Protein AF-A0A0D0C4E2-F1 (afdb_monomer_lite)

pLDDT: mean 88.52, std 9.29, range [54.25, 98.44]

Secondary structure (DSSP, 8-state):
----HHHHHHTS-HHHHHHHHSGGGHHHHTEEEEEE---TT-PPPHHHHHHHHHHHHHTTTSPEEEEEEE--SSS-TT-PPPTHHHHHHHTTGGGEEEEEEEESS-STTSHHHHSS----TT--EEEES-HHHHGGGS--TT--EEEES-SS--TTS-GGG--EEEES--SSHHHHHHH-TT-SEEEE-

Radius of gyration: 17.95 Å; chains: 1; bounding box: 39×35×56 Å

Structure (mmCIF, N/CA/C/O backbone):
data_AF-A0A0D0C4E2-F1
#
_entry.id   AF-A0A0D0C4E2-F1
#
loop_
_atom_site.group_PDB
_atom_site.id
_atom_site.type_symbol
_atom_site.label_atom_id
_atom_site.label_alt_id
_atom_site.label_comp_id
_atom_site.label_asym_id
_atom_site.label_entity_id
_atom_site.label_seq_id
_atom_site.pdbx_PDB_ins_code
_atom_site.Cartn_x
_atom_site.Cartn_y
_atom_site.Cartn_z
_atom_site.occupancy
_atom_site.B_iso_or_equiv
_atom_site.auth_seq_id
_atom_site.auth_comp_id
_atom_site.auth_asym_id
_atom_site.auth_atom_id
_atom_site.pdbx_PDB_model_num
ATOM 1 N N . MET A 1 1 ? 13.297 -3.964 -7.150 1.00 58.19 1 MET A N 1
ATOM 2 C CA . MET A 1 1 ? 12.016 -4.710 -7.187 1.00 58.19 1 MET A CA 1
ATOM 3 C C . MET A 1 1 ? 12.364 -6.187 -7.097 1.00 58.19 1 MET A C 1
ATOM 5 O O . MET A 1 1 ? 13.129 -6.644 -7.937 1.00 58.19 1 MET A O 1
ATOM 9 N N . LYS A 1 2 ? 11.962 -6.871 -6.018 1.00 54.25 2 LYS A N 1
ATOM 10 C CA . LYS A 1 2 ? 12.501 -8.203 -5.670 1.00 54.25 2 LYS A CA 1
ATOM 11 C C . LYS A 1 2 ? 11.662 -9.377 -6.193 1.00 54.25 2 LYS A C 1
ATOM 13 O O . LYS A 1 2 ? 12.211 -10.456 -6.353 1.00 54.25 2 LYS A O 1
ATOM 18 N N . ASP A 1 3 ? 10.411 -9.139 -6.591 1.00 60.75 3 ASP A N 1
ATOM 19 C CA . ASP A 1 3 ? 9.528 -10.167 -7.157 1.00 60.75 3 ASP A CA 1
ATOM 20 C C . ASP A 1 3 ? 9.088 -9.780 -8.572 1.00 60.75 3 ASP A C 1
ATOM 22 O O . ASP A 1 3 ? 8.033 -9.189 -8.780 1.00 60.75 3 ASP A O 1
ATOM 26 N N . LEU A 1 4 ? 9.922 -10.098 -9.566 1.00 69.00 4 LEU A N 1
ATOM 27 C CA . LEU A 1 4 ? 9.647 -9.813 -10.980 1.00 69.00 4 LEU A CA 1
ATOM 28 C C . LEU A 1 4 ? 8.879 -10.953 -11.667 1.00 69.00 4 LEU A C 1
ATOM 30 O O . LEU A 1 4 ? 9.077 -11.182 -12.854 1.00 69.00 4 LEU A O 1
ATOM 34 N N . LEU A 1 5 ? 8.025 -11.690 -10.945 1.00 75.50 5 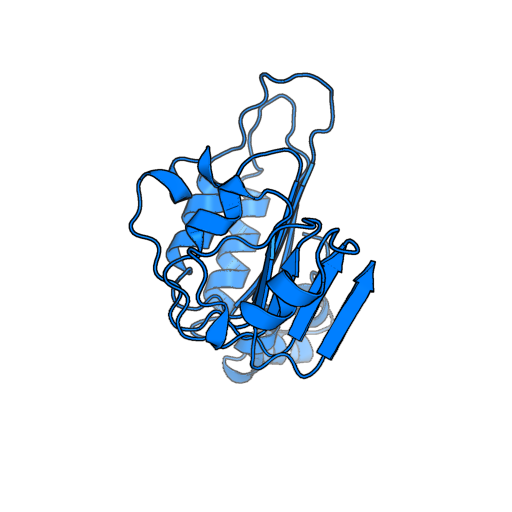LEU A N 1
ATOM 35 C CA . LEU A 1 5 ? 7.386 -12.920 -11.443 1.00 75.50 5 LEU A CA 1
ATOM 36 C C . LEU A 1 5 ? 6.686 -12.720 -12.794 1.00 75.50 5 LEU A C 1
ATOM 38 O O . LEU A 1 5 ? 6.861 -13.535 -13.699 1.00 75.50 5 LEU A O 1
ATOM 42 N N . ALA A 1 6 ? 5.946 -11.621 -12.960 1.00 83.75 6 ALA A N 1
ATOM 43 C CA . ALA A 1 6 ? 5.270 -11.308 -14.218 1.00 83.75 6 ALA A CA 1
ATOM 44 C C . ALA A 1 6 ? 6.268 -11.106 -15.373 1.00 83.75 6 ALA A C 1
ATOM 46 O O . ALA A 1 6 ? 6.110 -11.692 -16.447 1.00 83.75 6 ALA A O 1
ATOM 47 N N . LEU A 1 7 ? 7.350 -10.357 -15.130 1.00 84.50 7 LEU A N 1
ATOM 48 C CA . LEU A 1 7 ? 8.414 -10.173 -16.117 1.00 84.50 7 LEU A CA 1
ATOM 49 C C . LEU A 1 7 ? 9.167 -11.474 -16.403 1.00 84.50 7 LEU A C 1
ATOM 51 O O . LEU A 1 7 ? 9.382 -11.782 -17.573 1.00 84.50 7 LEU A O 1
ATOM 55 N N . SER A 1 8 ? 9.512 -12.259 -15.381 1.00 86.69 8 SER A N 1
ATOM 56 C CA . SER A 1 8 ? 10.187 -13.551 -15.522 1.00 86.69 8 SER A CA 1
ATOM 57 C C . SER A 1 8 ? 9.375 -14.520 -16.378 1.00 86.69 8 SER A C 1
ATOM 59 O O . SER A 1 8 ? 9.932 -15.157 -17.266 1.00 86.69 8 SER A O 1
ATOM 61 N N . ILE A 1 9 ? 8.053 -14.580 -16.188 1.00 86.06 9 ILE A N 1
ATOM 62 C CA . ILE A 1 9 ? 7.165 -15.380 -17.041 1.00 86.06 9 ILE A CA 1
ATOM 63 C C . ILE A 1 9 ? 7.168 -14.833 -18.479 1.00 86.06 9 ILE A C 1
ATOM 65 O O . ILE A 1 9 ? 7.231 -15.601 -19.439 1.00 86.06 9 ILE A O 1
ATOM 69 N N . SER A 1 10 ? 7.160 -13.507 -18.648 1.00 86.69 10 SER A N 1
ATOM 70 C CA . SER A 1 10 ? 7.087 -12.866 -19.968 1.00 86.69 10 SER A CA 1
ATOM 71 C C . SER A 1 10 ? 8.333 -13.039 -20.854 1.00 86.69 10 SER A C 1
ATOM 73 O O . SER A 1 10 ? 8.282 -12.719 -22.045 1.00 86.69 10 SER A O 1
ATOM 75 N N . VAL A 1 11 ? 9.452 -13.522 -20.300 1.00 90.06 11 VAL A N 1
ATOM 76 C CA . VAL A 1 11 ? 10.722 -13.695 -21.030 1.00 90.06 11 VAL A CA 1
ATOM 77 C C . VAL A 1 11 ? 11.068 -15.154 -21.340 1.00 90.06 11 VAL A C 1
ATOM 79 O O . VAL A 1 11 ? 12.060 -15.394 -22.018 1.00 90.06 11 VAL A O 1
ATOM 82 N N . VAL A 1 12 ? 10.257 -16.128 -20.904 1.00 92.69 12 VAL A N 1
ATOM 83 C CA . VAL A 1 12 ? 10.544 -17.565 -21.102 1.00 92.69 12 VAL A CA 1
ATOM 84 C C . VAL A 1 12 ? 10.525 -17.956 -22.584 1.00 92.69 12 VAL A C 1
ATOM 86 O O . VAL A 1 12 ? 11.496 -18.485 -23.113 1.00 92.69 12 VAL A O 1
ATOM 89 N N . CYS A 1 13 ? 9.402 -17.725 -23.266 1.00 93.31 13 CYS A N 1
ATOM 90 C CA . CYS A 1 13 ? 9.278 -17.885 -24.714 1.00 93.31 13 CYS A CA 1
ATOM 91 C C . CYS A 1 13 ? 8.120 -17.026 -25.237 1.00 93.31 13 CYS A C 1
ATOM 93 O O . CYS A 1 13 ? 7.329 -16.497 -24.454 1.00 93.31 13 CYS A O 1
ATOM 95 N N . SER A 1 14 ? 7.978 -16.912 -26.560 1.00 93.56 14 SER A N 1
ATOM 96 C CA . SER A 1 14 ? 6.924 -16.102 -27.191 1.00 93.56 14 SER A CA 1
ATOM 97 C C . SER A 1 14 ? 5.512 -16.461 -26.711 1.00 93.56 14 SER A C 1
ATOM 99 O O . SER A 1 14 ? 4.704 -15.569 -26.463 1.00 93.56 14 SER A O 1
ATOM 101 N N . ARG A 1 15 ? 5.220 -17.751 -26.497 1.00 94.06 15 ARG A N 1
ATOM 102 C CA . ARG A 1 15 ? 3.919 -18.209 -25.985 1.00 94.06 15 ARG A CA 1
ATOM 103 C C . ARG A 1 15 ? 3.646 -17.708 -24.566 1.00 94.06 15 ARG A C 1
ATOM 105 O O . ARG A 1 15 ? 2.567 -17.183 -24.310 1.00 94.06 15 ARG A O 1
ATOM 112 N N . TRP A 1 16 ? 4.613 -17.838 -23.660 1.00 93.69 16 TRP A N 1
ATOM 113 C CA . TRP A 1 16 ? 4.482 -17.337 -22.288 1.00 93.69 16 TRP A CA 1
ATOM 114 C C . TRP A 1 16 ? 4.413 -15.814 -22.240 1.00 93.69 16 TRP A C 1
ATOM 116 O O . TRP A 1 16 ? 3.620 -15.270 -21.479 1.00 93.69 16 TRP A O 1
ATOM 126 N N . ARG A 1 17 ? 5.163 -15.130 -23.110 1.00 92.75 17 ARG A N 1
ATOM 127 C CA . ARG A 1 17 ? 5.077 -13.679 -23.280 1.00 92.75 17 ARG A CA 1
ATOM 128 C C . ARG A 1 17 ? 3.670 -13.236 -23.663 1.00 92.75 17 ARG A C 1
ATOM 130 O O . ARG A 1 17 ? 3.125 -12.358 -23.007 1.00 92.75 17 ARG A O 1
ATOM 137 N N . MET A 1 18 ? 3.067 -13.858 -24.676 1.00 91.94 18 MET A N 1
ATOM 138 C CA . MET A 1 18 ? 1.695 -13.536 -25.090 1.00 91.94 18 MET A CA 1
ATOM 139 C C . MET A 1 18 ? 0.687 -13.768 -23.961 1.00 91.94 18 MET A C 1
ATOM 141 O O . MET A 1 18 ? -0.184 -12.934 -23.740 1.00 91.94 18 MET A O 1
ATOM 145 N N . LEU A 1 19 ? 0.825 -14.868 -23.215 1.00 90.69 19 LEU A N 1
ATOM 146 C CA . LEU A 1 19 ? -0.049 -15.146 -22.075 1.00 90.69 19 LEU A CA 1
ATOM 147 C C . LEU A 1 19 ? 0.144 -14.132 -20.945 1.00 90.69 19 LEU A C 1
ATOM 149 O O . LEU A 1 19 ? -0.844 -13.648 -20.406 1.00 90.69 19 LEU A O 1
ATOM 153 N N . ALA A 1 20 ? 1.383 -13.781 -20.601 1.00 90.56 20 ALA A N 1
ATOM 154 C CA . ALA A 1 20 ? 1.682 -12.810 -19.549 1.00 90.56 20 ALA A CA 1
ATOM 155 C C . ALA A 1 20 ? 1.180 -11.400 -19.894 1.00 90.56 20 ALA A C 1
ATOM 157 O O . ALA A 1 20 ? 0.723 -10.688 -19.005 1.00 90.56 20 ALA A O 1
ATOM 158 N N . LEU A 1 21 ? 1.241 -11.015 -21.173 1.00 89.81 21 LEU A N 1
ATOM 159 C CA . LEU A 1 21 ? 0.784 -9.711 -21.664 1.00 89.81 21 LEU A CA 1
ATOM 160 C C . LEU A 1 21 ? -0.722 -9.660 -21.977 1.00 89.81 21 LEU A C 1
ATOM 162 O O . LEU A 1 21 ? -1.244 -8.590 -22.278 1.00 89.81 21 LEU A O 1
ATOM 166 N N . SER A 1 22 ? -1.428 -10.791 -21.919 1.00 91.19 22 SER A N 1
ATOM 167 C CA . SER A 1 22 ? -2.878 -10.839 -22.123 1.00 91.19 22 SER A CA 1
ATOM 168 C C . SER A 1 22 ? -3.621 -10.078 -21.013 1.00 91.19 22 SER A C 1
ATOM 170 O O . SER A 1 22 ? -3.246 -10.209 -19.843 1.00 91.19 22 SER A O 1
ATOM 172 N N . PRO A 1 23 ? -4.740 -9.389 -21.318 1.00 88.69 23 PRO A N 1
ATOM 173 C CA . PRO A 1 23 ? -5.602 -8.767 -20.307 1.00 88.69 23 PRO A CA 1
ATOM 174 C C . PRO A 1 23 ? -6.048 -9.736 -19.202 1.00 88.69 23 PRO A C 1
ATOM 176 O O . PRO A 1 23 ? -6.164 -9.358 -18.041 1.00 88.69 23 PRO A O 1
ATOM 179 N N . THR A 1 24 ? -6.224 -11.019 -19.536 1.00 89.19 24 THR A N 1
ATOM 180 C CA . THR A 1 24 ? -6.585 -12.078 -18.574 1.00 89.19 24 THR A CA 1
ATOM 181 C C . THR A 1 24 ? -5.536 -12.298 -17.481 1.00 89.19 24 THR A C 1
ATOM 183 O O . THR A 1 24 ? -5.836 -12.886 -16.444 1.00 89.19 24 THR A O 1
ATOM 186 N N . SER A 1 25 ? -4.305 -11.845 -17.711 1.00 91.00 25 SER A N 1
ATOM 187 C CA . SER A 1 25 ? -3.158 -12.020 -16.823 1.00 91.00 25 SER A CA 1
ATOM 188 C C . SER A 1 25 ? -2.816 -10.756 -16.036 1.00 91.00 25 SER A C 1
ATOM 190 O O . SER A 1 25 ? -1.835 -10.761 -15.297 1.00 91.00 25 SER A O 1
ATOM 192 N N . ALA A 1 26 ? -3.623 -9.693 -16.124 1.00 92.38 26 ALA A N 1
ATOM 193 C CA . ALA A 1 26 ? -3.382 -8.424 -15.433 1.00 92.38 26 ALA A CA 1
ATOM 194 C C . ALA A 1 26 ? -3.226 -8.585 -13.904 1.00 92.38 26 ALA A C 1
ATOM 196 O O . ALA A 1 26 ? -2.410 -7.911 -13.276 1.00 92.38 26 ALA A O 1
ATOM 197 N N . ARG A 1 27 ? -3.896 -9.578 -13.301 1.00 92.12 27 ARG A N 1
ATOM 198 C CA . ARG A 1 27 ? -3.705 -9.956 -11.887 1.00 92.12 27 ARG A CA 1
ATOM 199 C C . ARG A 1 27 ? -2.264 -10.363 -11.537 1.00 92.12 27 ARG A C 1
ATOM 201 O O . ARG A 1 27 ? -1.853 -10.194 -10.394 1.00 92.12 27 ARG A O 1
ATOM 208 N N . LEU A 1 28 ? -1.489 -10.903 -12.480 1.00 91.50 28 LEU A N 1
ATOM 209 C CA . LEU A 1 28 ? -0.077 -11.239 -12.242 1.00 91.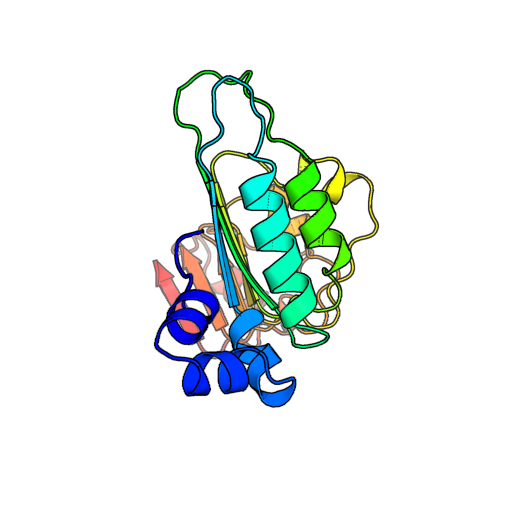50 28 LEU A CA 1
ATOM 210 C C . LEU A 1 28 ? 0.769 -9.983 -12.006 1.00 91.50 28 LEU A C 1
ATOM 212 O O . LEU A 1 28 ? 1.716 -10.024 -11.227 1.00 91.50 28 LEU A O 1
ATOM 216 N N . TRP A 1 29 ? 0.398 -8.875 -12.645 1.00 94.56 29 TRP A N 1
ATOM 217 C CA . TRP A 1 29 ? 1.088 -7.590 -12.560 1.00 94.56 29 TRP A CA 1
ATOM 218 C C . TRP A 1 29 ? 0.641 -6.752 -11.356 1.00 94.56 29 TRP A C 1
ATOM 220 O O . TRP A 1 29 ? 1.292 -5.767 -11.025 1.00 94.56 29 TRP A O 1
ATOM 230 N N . SER A 1 30 ? -0.451 -7.131 -10.676 1.00 95.38 30 SER A N 1
ATOM 231 C CA . SER A 1 30 ? -1.003 -6.366 -9.546 1.00 95.38 30 SER A CA 1
ATOM 232 C C . SER A 1 30 ? -0.301 -6.638 -8.207 1.00 95.38 30 SER A C 1
ATOM 234 O O . SER A 1 30 ? -0.601 -6.001 -7.197 1.00 95.38 30 SER A O 1
ATOM 236 N N . ARG A 1 31 ? 0.650 -7.579 -8.187 1.00 94.69 31 ARG A N 1
ATOM 237 C CA . ARG A 1 31 ? 1.511 -7.880 -7.038 1.00 94.69 31 ARG A CA 1
ATOM 238 C C . ARG A 1 31 ? 2.862 -7.212 -7.236 1.00 94.69 31 ARG A C 1
ATOM 240 O O . ARG A 1 31 ? 3.644 -7.651 -8.074 1.00 94.69 31 ARG A O 1
ATOM 247 N N . ILE A 1 32 ? 3.129 -6.164 -6.465 1.00 94.81 32 ILE A N 1
ATOM 248 C CA . ILE A 1 32 ? 4.309 -5.321 -6.649 1.00 94.81 32 ILE A CA 1
ATOM 249 C C . ILE A 1 32 ? 5.100 -5.280 -5.343 1.00 94.81 32 ILE A C 1
ATOM 251 O O . ILE A 1 32 ? 4.602 -4.844 -4.306 1.00 94.81 32 ILE A O 1
ATOM 255 N N . HIS A 1 33 ? 6.362 -5.707 -5.409 1.00 94.50 33 HIS A N 1
ATOM 256 C CA . HIS A 1 33 ? 7.299 -5.625 -4.293 1.00 94.50 33 HIS A CA 1
ATOM 257 C C . HIS A 1 33 ? 8.457 -4.680 -4.617 1.00 94.50 33 HIS A C 1
ATOM 259 O O . HIS A 1 33 ? 9.401 -5.001 -5.355 1.00 94.50 33 HIS A O 1
ATOM 265 N N . ILE A 1 34 ? 8.384 -3.496 -4.027 1.00 92.31 34 ILE A N 1
ATOM 266 C CA . ILE A 1 34 ? 9.375 -2.437 -4.125 1.00 92.31 34 ILE A CA 1
ATOM 267 C C . ILE A 1 34 ? 10.351 -2.605 -2.965 1.00 92.31 34 ILE A C 1
ATOM 269 O O . ILE A 1 34 ? 9.956 -2.682 -1.812 1.00 92.31 34 ILE A O 1
ATOM 273 N N . SER A 1 35 ? 11.640 -2.672 -3.283 1.00 91.19 35 SER A N 1
ATOM 274 C CA . SER A 1 35 ? 12.718 -2.638 -2.299 1.00 91.19 35 SER A CA 1
ATOM 275 C C . SER A 1 35 ? 13.742 -1.657 -2.834 1.00 91.19 35 SER A C 1
ATOM 277 O O . SER A 1 35 ? 14.235 -1.845 -3.953 1.00 91.19 35 SER A O 1
ATOM 279 N N . LEU A 1 36 ? 13.960 -0.593 -2.074 1.00 86.75 36 LEU A N 1
ATOM 280 C CA . LEU A 1 36 ? 14.774 0.548 -2.439 1.00 86.75 36 LEU A CA 1
ATOM 281 C C . LEU A 1 36 ? 15.795 0.810 -1.351 1.00 86.75 36 LEU A C 1
ATOM 283 O O . LEU A 1 36 ? 15.521 0.695 -0.157 1.00 86.75 36 LEU A O 1
ATOM 287 N N . THR A 1 37 ? 16.965 1.199 -1.820 1.00 85.38 37 THR A N 1
ATOM 288 C CA . THR A 1 37 ? 18.060 1.667 -0.997 1.00 85.38 37 THR A CA 1
ATOM 289 C C . THR A 1 37 ? 18.502 2.971 -1.642 1.00 85.38 37 THR A C 1
ATOM 291 O O . THR A 1 37 ? 19.147 2.912 -2.693 1.00 85.38 37 THR A O 1
ATOM 294 N N . PRO A 1 38 ? 18.049 4.131 -1.130 1.00 73.25 38 PRO A N 1
ATOM 295 C CA . PRO A 1 38 ? 18.356 5.420 -1.731 1.00 73.25 38 PRO A CA 1
ATOM 296 C C . PRO A 1 38 ? 19.867 5.589 -1.875 1.00 73.25 38 PRO A C 1
ATOM 298 O O . PRO A 1 38 ? 20.632 5.259 -0.966 1.00 73.25 38 PRO A O 1
ATOM 301 N N . THR A 1 39 ? 20.300 6.059 -3.041 1.00 71.00 39 THR A N 1
ATOM 302 C CA . THR A 1 39 ? 21.702 6.411 -3.272 1.00 71.00 39 THR A CA 1
ATOM 303 C C . THR A 1 39 ? 22.000 7.772 -2.644 1.00 71.00 39 THR A C 1
ATOM 305 O O . THR A 1 39 ? 21.090 8.495 -2.244 1.00 71.00 39 THR A O 1
ATOM 308 N N . ILE A 1 40 ? 23.280 8.149 -2.585 1.00 65.25 40 ILE A N 1
ATOM 309 C CA . ILE A 1 40 ? 23.728 9.461 -2.079 1.00 65.25 40 ILE A CA 1
ATOM 310 C C . ILE A 1 40 ? 23.047 10.617 -2.834 1.00 65.25 40 ILE A C 1
ATOM 312 O O . ILE A 1 40 ? 22.769 11.664 -2.262 1.00 65.25 40 ILE A O 1
ATOM 316 N N . GLU A 1 41 ? 22.715 10.414 -4.109 1.00 66.00 41 GLU A N 1
ATOM 317 C CA . GLU A 1 41 ? 22.012 11.403 -4.931 1.00 66.00 41 GLU A CA 1
ATOM 318 C C . GLU A 1 41 ? 20.504 11.486 -4.629 1.00 66.00 41 GLU A C 1
ATOM 320 O O . GLU A 1 41 ? 19.812 12.314 -5.216 1.00 66.00 41 GLU A O 1
ATOM 325 N N . GLY A 1 42 ? 19.969 10.610 -3.769 1.00 66.25 42 GLY A N 1
ATOM 326 C CA . GLY A 1 42 ? 18.545 10.525 -3.415 1.00 66.25 42 GLY A CA 1
ATOM 327 C C . GLY A 1 42 ? 17.621 10.127 -4.572 1.00 66.25 42 GLY A C 1
ATOM 328 O O . GLY A 1 42 ? 16.425 9.926 -4.366 1.00 66.25 42 GLY A O 1
ATOM 329 N N . SER A 1 43 ? 18.163 9.996 -5.786 1.00 71.19 43 SER A N 1
ATOM 330 C CA . SER A 1 43 ? 17.398 9.815 -7.011 1.00 71.19 43 SER A CA 1
ATOM 331 C C . SER A 1 43 ? 17.094 8.348 -7.282 1.00 71.19 43 SER A C 1
ATOM 333 O O . SER A 1 43 ? 17.922 7.446 -7.114 1.00 71.19 43 SER A O 1
ATOM 335 N N . VAL A 1 44 ? 15.872 8.099 -7.734 1.00 80.44 44 VAL A N 1
ATOM 336 C CA . VAL A 1 44 ? 15.458 6.773 -8.174 1.00 80.44 44 VAL A CA 1
ATOM 337 C C . VAL A 1 44 ? 15.744 6.676 -9.660 1.00 80.44 44 VAL A C 1
ATOM 339 O O . VAL A 1 44 ? 15.397 7.562 -10.438 1.00 80.44 44 VAL A O 1
ATOM 342 N N . SER A 1 45 ? 16.384 5.586 -10.090 1.00 86.12 45 SER A N 1
ATOM 343 C CA . SER A 1 45 ? 16.718 5.439 -11.509 1.00 86.12 45 SER A CA 1
ATOM 344 C C . SER A 1 45 ? 15.457 5.533 -12.382 1.00 86.12 45 SER A C 1
ATOM 346 O O . SER A 1 45 ? 14.455 4.864 -12.119 1.00 86.12 45 SER A O 1
ATOM 348 N N . LYS A 1 46 ? 15.516 6.310 -13.471 1.00 87.81 46 LYS A N 1
ATOM 349 C CA . LYS A 1 46 ? 14.401 6.428 -14.431 1.00 87.81 46 LYS A CA 1
ATOM 350 C C . LYS A 1 46 ? 13.942 5.065 -14.956 1.00 87.81 46 LYS A C 1
ATOM 352 O O . LYS A 1 46 ? 12.750 4.842 -15.116 1.00 87.81 46 LYS A O 1
ATOM 357 N N . ALA A 1 47 ? 14.881 4.137 -15.156 1.00 89.06 47 ALA A N 1
ATOM 358 C CA . ALA A 1 47 ? 14.584 2.766 -15.560 1.00 89.06 47 ALA A CA 1
ATOM 359 C C . ALA A 1 47 ? 13.689 2.035 -14.544 1.00 89.06 47 ALA A C 1
ATOM 361 O O . ALA A 1 47 ? 12.757 1.338 -14.938 1.00 89.06 47 ALA A O 1
ATOM 362 N N . PHE A 1 48 ? 13.931 2.220 -13.243 1.00 89.12 48 PHE A N 1
ATOM 363 C CA . PHE A 1 48 ? 13.070 1.661 -12.203 1.00 89.12 48 PHE A CA 1
ATOM 364 C C . PHE A 1 48 ? 11.659 2.255 -12.261 1.00 89.12 48 PHE A C 1
ATOM 366 O O . PHE A 1 48 ? 10.692 1.497 -12.219 1.00 89.12 48 PHE A O 1
ATOM 373 N N . LEU A 1 49 ? 11.537 3.579 -12.404 1.00 91.31 49 LEU A N 1
ATOM 374 C CA . LEU A 1 49 ? 10.235 4.243 -12.526 1.00 91.31 49 LEU A CA 1
ATOM 375 C C . LEU A 1 49 ? 9.472 3.751 -13.763 1.00 91.31 49 LEU A C 1
ATOM 377 O O . LEU A 1 49 ? 8.295 3.425 -13.655 1.00 91.31 49 LEU A O 1
ATOM 381 N N . SER A 1 50 ? 10.145 3.588 -14.908 1.00 92.38 50 SER A N 1
ATOM 382 C CA . SER A 1 50 ? 9.542 2.999 -16.112 1.00 92.38 50 SER A CA 1
ATOM 383 C C . SER A 1 50 ? 9.041 1.573 -15.888 1.00 92.38 50 SER A C 1
ATOM 385 O O . SER A 1 50 ? 7.970 1.217 -16.370 1.00 92.38 50 SER A O 1
ATOM 387 N N . ILE A 1 51 ? 9.790 0.752 -15.147 1.00 92.12 51 ILE A N 1
ATOM 388 C CA . ILE A 1 51 ? 9.358 -0.611 -14.818 1.00 92.12 51 ILE A CA 1
ATOM 389 C C . ILE A 1 51 ? 8.150 -0.574 -13.879 1.00 92.12 51 ILE A C 1
ATOM 391 O O . ILE A 1 51 ? 7.191 -1.304 -14.109 1.00 92.12 51 ILE A O 1
ATOM 395 N N . LEU A 1 52 ? 8.166 0.268 -12.842 1.00 93.62 52 LEU A N 1
ATOM 396 C CA . LEU A 1 52 ? 7.034 0.406 -11.925 1.00 93.62 52 LEU A CA 1
ATOM 397 C C . LEU A 1 52 ? 5.772 0.858 -12.668 1.00 93.62 52 LEU A C 1
ATOM 399 O O . LEU A 1 52 ? 4.733 0.218 -12.523 1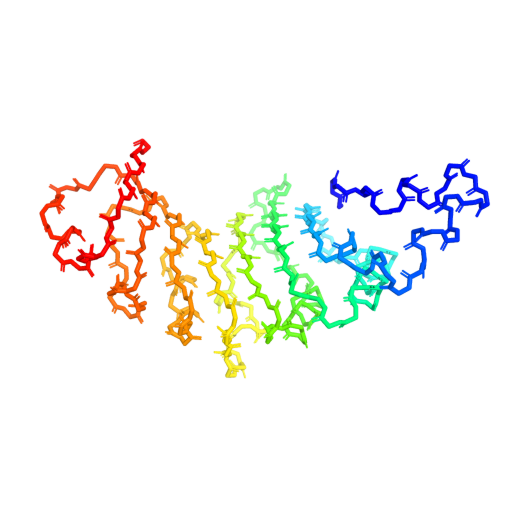.00 93.62 52 LEU A O 1
ATOM 403 N N . GLN A 1 53 ? 5.885 1.885 -13.514 1.00 94.94 53 GLN A N 1
ATOM 404 C CA . GLN A 1 53 ? 4.792 2.341 -14.370 1.00 94.94 53 GLN A CA 1
ATOM 405 C C . GLN A 1 53 ? 4.254 1.195 -15.229 1.00 94.94 53 GLN A C 1
ATOM 407 O O . GLN A 1 53 ? 3.054 0.957 -15.254 1.00 94.94 53 GLN A O 1
ATOM 412 N N . HIS A 1 54 ? 5.140 0.411 -15.848 1.00 93.31 54 HIS A N 1
ATOM 413 C CA . HIS A 1 54 ? 4.728 -0.729 -16.658 1.00 93.31 54 HIS A CA 1
ATOM 414 C C . HIS A 1 54 ? 3.919 -1.765 -15.859 1.00 93.31 54 HIS A C 1
ATOM 416 O O . HIS A 1 54 ? 2.907 -2.257 -16.349 1.00 93.31 54 HIS A O 1
ATOM 422 N N . TYR A 1 55 ? 4.302 -2.074 -14.615 1.00 94.69 55 TYR A N 1
ATOM 423 C CA . TYR A 1 55 ? 3.495 -2.948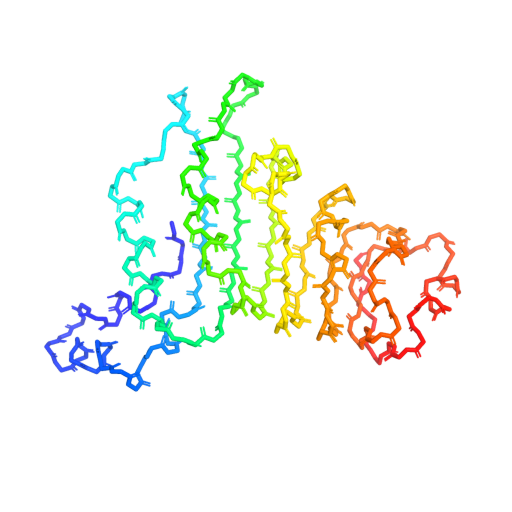 -13.749 1.00 94.69 55 TYR A CA 1
ATOM 424 C C . TYR A 1 55 ? 2.127 -2.337 -13.419 1.00 94.69 55 TYR A C 1
ATOM 426 O O . TYR A 1 55 ? 1.114 -3.044 -13.421 1.00 94.69 55 TYR A O 1
ATOM 434 N N . LEU A 1 56 ? 2.079 -1.032 -13.145 1.00 95.25 56 LEU A N 1
ATOM 435 C CA . LEU A 1 56 ? 0.837 -0.323 -12.836 1.00 95.25 56 LEU A CA 1
ATOM 436 C C . LEU A 1 56 ? -0.121 -0.295 -14.037 1.00 95.25 56 LEU A C 1
ATOM 438 O O . LEU A 1 56 ? -1.315 -0.544 -13.849 1.00 95.25 56 LEU A O 1
ATOM 442 N N . ASP A 1 57 ? 0.407 -0.097 -15.245 1.00 94.94 57 ASP A N 1
ATOM 443 C CA . ASP A 1 57 ? -0.350 -0.113 -16.499 1.00 94.94 57 ASP A CA 1
ATOM 444 C C . ASP A 1 57 ? -0.879 -1.520 -16.804 1.00 94.94 57 ASP A C 1
ATOM 446 O O . ASP A 1 57 ? -2.071 -1.717 -17.048 1.00 94.94 57 ASP A O 1
ATOM 450 N N . MET A 1 58 ? -0.008 -2.532 -16.722 1.00 94.31 58 MET A N 1
ATOM 451 C CA . MET A 1 58 ? -0.361 -3.923 -17.032 1.00 94.31 58 MET A CA 1
ATOM 452 C C . MET A 1 58 ? -1.340 -4.535 -16.025 1.00 94.31 58 MET A C 1
ATOM 454 O O . MET A 1 58 ? -2.080 -5.458 -16.365 1.00 94.31 58 MET A O 1
ATOM 458 N N . SER A 1 59 ? -1.379 -4.027 -14.791 1.00 95.38 59 SER A N 1
ATOM 459 C CA . SER A 1 59 ? -2.375 -4.440 -13.793 1.00 95.38 59 SER A CA 1
ATOM 460 C C . SER A 1 59 ? -3.760 -3.819 -14.011 1.00 95.38 59 SER A C 1
ATOM 462 O O . SER A 1 59 ? -4.737 -4.313 -13.445 1.00 95.38 59 SER A O 1
ATOM 464 N N . SER A 1 60 ? -3.884 -2.822 -14.894 1.00 93.88 60 SER A N 1
ATOM 465 C CA . SER A 1 60 ? -5.146 -2.230 -15.360 1.00 93.88 60 SER A CA 1
ATOM 466 C C . SER A 1 60 ? -6.072 -1.715 -14.249 1.00 93.88 60 SER A C 1
ATOM 468 O O . SER A 1 60 ? -5.899 -0.600 -13.789 1.00 93.88 60 SER A O 1
ATOM 470 N N . HIS A 1 61 ? -7.077 -2.475 -13.820 1.00 94.94 61 HIS A N 1
ATOM 471 C CA . HIS A 1 61 ? -7.978 -2.096 -12.721 1.00 94.94 61 HIS A CA 1
ATOM 472 C C . HIS A 1 61 ? -7.984 -3.154 -11.614 1.00 94.94 61 HIS A C 1
ATOM 474 O O . HIS A 1 61 ? -8.817 -3.120 -10.711 1.00 94.94 61 HIS A O 1
ATOM 480 N N . HIS A 1 62 ? -7.070 -4.128 -11.679 1.00 96.12 62 HIS A N 1
ATOM 481 C CA . HIS A 1 62 ? -6.993 -5.157 -10.659 1.00 96.12 62 HIS A CA 1
ATOM 482 C C . HIS A 1 62 ? -6.517 -4.571 -9.328 1.00 96.12 62 HIS A C 1
ATOM 484 O O . HIS A 1 62 ? -5.587 -3.760 -9.314 1.00 96.12 62 HIS A O 1
ATOM 490 N N . PRO A 1 63 ? -7.086 -5.039 -8.202 1.00 97.62 63 PRO A N 1
ATOM 491 C CA . PRO A 1 63 ? -6.623 -4.620 -6.894 1.00 97.62 63 PRO A CA 1
ATOM 492 C C . PRO A 1 63 ? -5.139 -4.932 -6.677 1.00 97.62 63 PRO A C 1
ATOM 494 O O . PRO A 1 63 ? -4.658 -6.033 -6.987 1.00 97.62 63 PRO A O 1
ATOM 497 N N . LEU A 1 64 ? -4.424 -3.949 -6.137 1.00 97.94 64 LEU A N 1
ATOM 498 C CA . LEU A 1 64 ? -2.991 -3.991 -5.900 1.00 97.94 64 LEU A CA 1
ATOM 499 C C . LEU A 1 64 ? -2.664 -4.590 -4.539 1.00 97.94 64 LEU A C 1
ATOM 501 O O . LEU A 1 64 ? -3.294 -4.283 -3.527 1.00 97.94 64 LEU A O 1
ATOM 505 N N . SER A 1 65 ? -1.628 -5.422 -4.536 1.00 97.31 65 SER A N 1
ATOM 506 C CA . SER A 1 65 ? -0.929 -5.852 -3.333 1.00 97.31 65 SER A CA 1
ATOM 507 C C . SER A 1 65 ? 0.483 -5.296 -3.404 1.00 97.31 65 SER A C 1
ATOM 509 O O . SER A 1 65 ? 1.291 -5.724 -4.233 1.00 97.31 65 SER A O 1
ATOM 511 N N . LEU A 1 66 ? 0.731 -4.289 -2.576 1.00 97.06 66 LEU A N 1
ATOM 512 C CA . LEU A 1 66 ? 1.962 -3.525 -2.536 1.00 97.06 66 LEU A CA 1
ATOM 513 C C . LEU A 1 66 ? 2.747 -3.891 -1.283 1.00 97.06 66 LEU A C 1
ATOM 515 O O . LEU A 1 66 ? 2.234 -3.824 -0.168 1.00 97.06 66 LEU A O 1
ATOM 519 N N . ARG A 1 67 ? 4.017 -4.231 -1.477 1.00 96.25 67 ARG A N 1
ATOM 520 C CA . ARG A 1 67 ? 5.005 -4.292 -0.402 1.00 96.25 67 ARG A CA 1
ATOM 521 C C . ARG A 1 67 ? 6.113 -3.309 -0.724 1.00 96.25 67 ARG A C 1
ATOM 523 O O . ARG A 1 67 ? 6.749 -3.434 -1.769 1.00 96.25 67 ARG A O 1
ATOM 530 N N . VAL A 1 68 ? 6.328 -2.340 0.149 1.00 94.38 68 VAL A N 1
ATOM 531 C CA . VAL A 1 68 ? 7.273 -1.247 -0.058 1.00 94.38 68 VAL A CA 1
ATOM 532 C C . VAL A 1 68 ? 8.298 -1.264 1.069 1.00 94.38 68 VAL A C 1
ATOM 534 O O . VAL A 1 68 ? 7.974 -1.049 2.229 1.00 94.38 68 VAL A O 1
ATOM 537 N N . GLY A 1 69 ? 9.543 -1.559 0.706 1.00 92.75 69 GLY A N 1
ATOM 538 C CA . GLY A 1 69 ? 10.701 -1.570 1.589 1.00 92.75 69 GLY A CA 1
ATOM 539 C C . GLY A 1 69 ? 11.665 -0.442 1.232 1.00 92.75 69 GLY A C 1
ATOM 540 O O . GLY A 1 69 ? 12.225 -0.493 0.136 1.00 92.75 69 GLY A O 1
ATOM 541 N N . ILE A 1 70 ? 11.890 0.542 2.103 1.00 88.75 70 ILE A N 1
ATOM 542 C CA . ILE A 1 70 ? 12.819 1.657 1.834 1.00 88.75 70 ILE A CA 1
ATOM 543 C C . ILE A 1 70 ? 13.799 1.815 2.991 1.00 88.75 70 ILE A C 1
ATOM 545 O O . ILE A 1 70 ? 13.433 2.291 4.059 1.00 88.75 70 ILE A O 1
ATOM 549 N N . PHE A 1 71 ? 15.056 1.448 2.761 1.00 86.62 71 PHE A N 1
ATOM 550 C CA . PHE A 1 71 ? 16.080 1.395 3.807 1.00 86.62 71 PHE A CA 1
ATOM 551 C C . PHE A 1 71 ? 17.249 2.313 3.459 1.00 86.62 71 PHE A C 1
ATOM 553 O O . PHE A 1 71 ? 17.716 2.300 2.319 1.00 86.62 71 PHE A O 1
ATOM 560 N N . GLN A 1 72 ? 17.733 3.095 4.418 1.00 78.25 72 GLN A N 1
ATOM 561 C CA . GLN A 1 72 ? 18.927 3.919 4.255 1.00 78.25 72 GLN A CA 1
ATOM 562 C C . GLN A 1 72 ? 20.168 3.024 4.140 1.00 78.25 72 GLN A C 1
ATOM 564 O O . GLN A 1 72 ? 20.347 2.079 4.904 1.00 78.25 72 GLN A O 1
ATOM 569 N N . ALA A 1 73 ? 21.041 3.313 3.169 1.00 68.31 73 ALA A N 1
ATOM 570 C CA . ALA A 1 73 ? 22.335 2.630 3.060 1.00 68.31 73 ALA A CA 1
ATOM 571 C C . ALA A 1 73 ? 23.361 3.123 4.093 1.00 68.31 73 ALA A C 1
ATOM 573 O O . ALA A 1 73 ? 24.295 2.392 4.415 1.00 68.31 73 ALA A O 1
ATOM 574 N N . PHE A 1 74 ? 23.216 4.364 4.568 1.00 63.25 74 PHE A N 1
ATOM 575 C CA . PHE A 1 74 ? 24.206 5.072 5.380 1.00 63.25 74 PHE A CA 1
ATOM 576 C C . PHE A 1 74 ? 23.509 5.946 6.431 1.00 63.25 74 PHE A C 1
ATOM 578 O O . PHE A 1 74 ? 22.383 6.377 6.208 1.00 63.25 74 PHE A O 1
ATOM 585 N N . GLU A 1 75 ? 24.193 6.266 7.535 1.00 61.78 75 GLU A N 1
ATOM 586 C CA . GLU A 1 75 ? 23.685 7.121 8.632 1.00 61.78 75 GLU A CA 1
ATOM 587 C C . GLU A 1 75 ? 23.463 8.601 8.248 1.00 61.78 75 GLU A C 1
ATOM 589 O O . GLU A 1 75 ? 23.162 9.435 9.107 1.00 61.78 75 GLU A O 1
ATOM 594 N N . ASP A 1 76 ? 23.620 8.961 6.972 1.00 59.75 76 ASP A N 1
ATOM 595 C CA . ASP A 1 76 ? 23.453 10.337 6.524 1.00 59.75 76 ASP A CA 1
ATOM 596 C C . ASP A 1 76 ? 21.967 10.703 6.418 1.00 59.75 76 ASP A C 1
ATOM 598 O O . ASP A 1 76 ? 21.280 10.451 5.424 1.00 59.75 76 ASP A O 1
ATOM 602 N N . ARG A 1 77 ? 21.482 11.355 7.477 1.00 58.38 77 ARG A N 1
ATOM 603 C CA . ARG A 1 77 ? 20.099 11.826 7.640 1.00 58.38 77 ARG A CA 1
ATOM 604 C C . ARG A 1 77 ? 19.672 12.885 6.617 1.00 58.38 77 ARG A C 1
ATOM 606 O O . ARG A 1 77 ? 18.534 13.346 6.672 1.00 58.38 77 ARG A O 1
ATOM 613 N N . THR A 1 78 ? 20.560 13.316 5.722 1.00 59.47 78 THR A N 1
ATOM 614 C CA . THR A 1 78 ? 20.251 14.325 4.700 1.00 59.47 78 THR A CA 1
ATOM 615 C C . THR A 1 78 ? 19.692 13.740 3.401 1.00 59.47 78 THR A C 1
ATOM 617 O O . THR A 1 78 ? 19.143 14.495 2.593 1.00 59.47 78 THR A O 1
ATOM 620 N N . ILE A 1 79 ? 19.761 12.416 3.203 1.00 64.00 79 ILE A N 1
ATOM 621 C CA . ILE A 1 79 ? 19.280 11.768 1.977 1.00 64.00 79 ILE A CA 1
ATOM 622 C C . ILE A 1 79 ? 17.755 11.859 1.906 1.00 64.00 79 ILE A C 1
ATOM 624 O O . ILE A 1 79 ? 17.029 11.179 2.635 1.00 64.00 79 ILE A O 1
ATOM 628 N N . ARG A 1 80 ? 17.266 12.692 0.984 1.00 68.69 80 ARG A N 1
ATOM 629 C CA . ARG A 1 80 ? 15.845 12.798 0.653 1.00 68.69 80 ARG A CA 1
ATOM 630 C C . ARG A 1 80 ? 15.467 11.705 -0.331 1.00 68.69 80 ARG A C 1
ATOM 632 O O . ARG A 1 80 ? 16.175 11.478 -1.308 1.00 68.69 80 ARG A O 1
ATOM 639 N N . LEU A 1 81 ? 14.337 11.058 -0.076 1.00 75.81 81 LEU A N 1
ATOM 640 C CA . LEU A 1 81 ? 13.762 10.131 -1.032 1.00 75.81 81 LEU A CA 1
ATOM 641 C C . LEU A 1 81 ? 13.160 10.914 -2.204 1.00 75.81 81 LEU A C 1
ATOM 643 O O . LEU A 1 81 ? 12.475 11.916 -1.997 1.00 75.81 81 LEU A O 1
ATOM 647 N N . ASP A 1 82 ? 13.400 10.440 -3.421 1.00 80.88 82 ASP A N 1
ATOM 648 C CA . ASP A 1 82 ? 12.708 10.925 -4.610 1.00 80.88 82 ASP A CA 1
ATOM 649 C C . ASP A 1 82 ? 11.177 10.762 -4.453 1.00 80.88 82 ASP A C 1
ATOM 651 O O . ASP A 1 82 ? 10.689 9.627 -4.342 1.00 80.88 82 ASP A O 1
ATOM 655 N N . PRO A 1 83 ? 10.403 11.866 -4.456 1.00 83.56 83 PRO A N 1
ATOM 656 C CA . PRO A 1 83 ? 8.956 11.821 -4.246 1.00 83.56 83 PRO A CA 1
ATOM 657 C C . PRO A 1 83 ? 8.213 11.108 -5.382 1.00 83.56 83 PRO A C 1
ATOM 659 O O . PRO A 1 83 ? 7.129 10.570 -5.159 1.00 83.56 83 PRO A O 1
ATOM 662 N N . THR A 1 84 ? 8.822 11.017 -6.571 1.00 87.81 84 THR A N 1
ATOM 663 C CA . THR A 1 84 ? 8.180 10.515 -7.793 1.00 87.81 84 THR A CA 1
ATOM 664 C C . THR A 1 84 ? 7.640 9.092 -7.633 1.00 87.81 84 THR A C 1
ATOM 666 O O . THR A 1 84 ? 6.638 8.733 -8.246 1.00 87.81 84 THR A O 1
ATOM 669 N N . ILE A 1 85 ? 8.271 8.253 -6.800 1.00 89.38 85 ILE A N 1
ATOM 670 C CA . ILE A 1 85 ? 7.743 6.906 -6.535 1.00 89.38 85 ILE A CA 1
ATOM 671 C C . ILE A 1 85 ? 6.383 6.985 -5.855 1.00 89.38 85 ILE A C 1
ATOM 673 O O . ILE A 1 85 ? 5.461 6.277 -6.255 1.00 89.38 85 ILE A O 1
ATOM 677 N N . PHE A 1 86 ? 6.270 7.788 -4.799 1.00 90.69 86 PHE A N 1
ATOM 678 C CA . PHE A 1 86 ? 5.033 7.864 -4.039 1.00 90.69 86 PHE A CA 1
ATOM 679 C C . PHE A 1 86 ? 3.932 8.526 -4.855 1.00 90.69 86 PHE A C 1
ATOM 681 O O . PHE A 1 86 ? 2.805 8.044 -4.808 1.00 90.69 86 PHE A O 1
ATOM 688 N N . ASP A 1 87 ? 4.270 9.503 -5.697 1.00 91.81 87 ASP A N 1
ATOM 689 C CA . ASP A 1 87 ? 3.323 10.083 -6.651 1.00 91.81 87 ASP A CA 1
ATOM 690 C C . ASP A 1 87 ? 2.727 9.004 -7.575 1.00 91.81 87 ASP A C 1
ATOM 692 O O . ASP A 1 87 ? 1.508 8.911 -7.724 1.00 91.81 87 ASP A O 1
ATOM 696 N N . LEU A 1 88 ? 3.563 8.116 -8.133 1.00 92.94 88 LEU A N 1
ATOM 697 C CA . LEU A 1 88 ? 3.099 7.000 -8.972 1.00 92.94 88 LEU A CA 1
ATOM 698 C C . LEU A 1 88 ? 2.214 6.005 -8.211 1.00 92.94 88 LEU A C 1
ATOM 700 O O . LEU A 1 88 ? 1.227 5.488 -8.746 1.00 92.94 88 LEU A O 1
ATOM 704 N N . LEU A 1 89 ? 2.575 5.704 -6.964 1.00 94.19 89 LEU A N 1
ATOM 705 C CA . LEU A 1 89 ? 1.819 4.771 -6.138 1.00 94.19 89 LEU A CA 1
ATOM 706 C C . LEU A 1 89 ? 0.447 5.357 -5.771 1.00 94.19 89 LEU A C 1
ATOM 708 O O . LEU A 1 89 ? -0.564 4.661 -5.915 1.00 94.19 89 LEU A O 1
ATOM 712 N N . ILE A 1 90 ? 0.398 6.620 -5.344 1.00 94.38 90 ILE A N 1
ATOM 713 C CA . ILE A 1 90 ? -0.820 7.292 -4.867 1.00 94.38 90 ILE A CA 1
ATOM 714 C C . ILE A 1 90 ? -1.815 7.552 -5.998 1.00 94.38 90 ILE A C 1
ATOM 716 O O . ILE A 1 90 ? -3.018 7.433 -5.787 1.00 94.38 90 ILE A O 1
ATOM 720 N N . GLN A 1 91 ? -1.355 7.750 -7.235 1.00 94.25 91 GLN A N 1
ATOM 721 C CA . GLN A 1 91 ? -2.249 7.774 -8.405 1.00 94.25 91 GLN A CA 1
ATOM 722 C C . GLN A 1 91 ? -3.097 6.496 -8.554 1.00 94.25 91 GLN A C 1
ATOM 724 O O . GLN A 1 91 ? -4.128 6.501 -9.223 1.00 94.25 91 GLN A O 1
ATOM 729 N N . ASN A 1 92 ? -2.683 5.395 -7.922 1.00 95.75 92 ASN A N 1
ATOM 730 C CA . ASN A 1 92 ? -3.378 4.114 -7.942 1.00 95.75 92 ASN A CA 1
ATOM 731 C C . ASN A 1 92 ? -3.979 3.734 -6.575 1.00 95.75 92 ASN A C 1
ATOM 733 O O . ASN A 1 92 ? -4.351 2.575 -6.386 1.00 95.75 92 ASN A O 1
ATOM 737 N N . ILE A 1 93 ? -4.075 4.674 -5.626 1.00 95.94 93 ILE A N 1
ATOM 738 C CA . ILE A 1 93 ? -4.475 4.425 -4.226 1.00 95.94 93 ILE A CA 1
ATOM 739 C C . ILE A 1 93 ? -5.853 3.771 -4.092 1.00 95.94 93 ILE A C 1
ATOM 741 O O . ILE A 1 93 ? -6.030 2.833 -3.317 1.00 95.94 93 ILE A O 1
ATOM 745 N N . TYR A 1 94 ? -6.798 4.166 -4.948 1.00 96.50 94 TYR A N 1
ATOM 746 C CA . TYR A 1 94 ? -8.183 3.685 -4.949 1.00 96.50 94 TYR A CA 1
ATOM 747 C C . TYR A 1 94 ? -8.320 2.171 -5.171 1.00 96.50 94 TYR A C 1
ATOM 749 O O . TYR A 1 94 ? -9.371 1.596 -4.901 1.00 96.50 94 TYR A O 1
ATOM 757 N N . ARG A 1 95 ? -7.281 1.514 -5.698 1.00 97.25 95 ARG A N 1
ATOM 758 C CA . ARG A 1 95 ? -7.260 0.067 -5.945 1.00 97.25 95 ARG A CA 1
ATOM 759 C C . ARG A 1 95 ? -6.277 -0.675 -5.041 1.00 97.25 95 ARG A C 1
ATOM 761 O O . ARG A 1 95 ? -6.004 -1.845 -5.294 1.00 97.25 95 ARG A O 1
ATOM 768 N N . TRP A 1 96 ? -5.712 -0.044 -4.012 1.00 98.00 96 TRP A N 1
ATOM 769 C CA . TRP A 1 96 ? -4.858 -0.740 -3.048 1.00 98.00 96 TRP A CA 1
ATOM 770 C C . TRP A 1 96 ? -5.711 -1.646 -2.169 1.00 98.00 96 TRP A C 1
ATOM 772 O O . TRP A 1 96 ? -6.511 -1.171 -1.377 1.00 98.00 96 TRP A O 1
ATOM 782 N N . LYS A 1 97 ? -5.528 -2.960 -2.307 1.00 98.31 97 LYS A N 1
ATOM 783 C CA . LYS A 1 97 ? -6.206 -3.975 -1.487 1.00 98.31 97 LYS A CA 1
ATOM 784 C C . LYS A 1 97 ? -5.338 -4.463 -0.338 1.00 98.31 97 LYS A C 1
ATOM 786 O O . LYS A 1 97 ? -5.843 -4.841 0.712 1.00 98.31 97 LYS A O 1
ATOM 791 N N . SER A 1 98 ? -4.027 -4.471 -0.532 1.00 98.31 98 SER A N 1
ATOM 792 C CA . SER A 1 98 ? -3.063 -4.856 0.490 1.00 98.31 98 SER A CA 1
ATOM 793 C C . SER A 1 98 ? -1.869 -3.925 0.399 1.00 98.31 98 SER A C 1
ATOM 795 O O . SER A 1 98 ? -1.302 -3.765 -0.683 1.00 98.31 98 SER A O 1
ATOM 797 N N . PHE A 1 99 ? -1.507 -3.318 1.521 1.00 97.88 99 PHE A N 1
ATOM 798 C CA . PHE A 1 99 ? -0.374 -2.417 1.616 1.00 97.88 99 PHE A CA 1
ATOM 799 C C . PHE A 1 99 ? 0.488 -2.796 2.817 1.00 97.88 99 PHE A C 1
ATOM 801 O O . PHE A 1 99 ? -0.010 -2.953 3.929 1.00 97.88 99 PHE A O 1
ATOM 808 N N . SER A 1 100 ? 1.780 -2.968 2.568 1.00 97.00 100 SER A N 1
ATOM 809 C CA . SER A 1 100 ? 2.798 -3.202 3.585 1.00 97.00 100 SER A CA 1
ATOM 810 C C . SER A 1 100 ? 3.941 -2.229 3.353 1.00 97.00 100 SER A C 1
ATOM 812 O O . SER A 1 100 ? 4.463 -2.146 2.235 1.00 97.00 100 SER A O 1
ATOM 814 N N . TYR A 1 101 ? 4.319 -1.499 4.394 1.00 94.75 101 TYR A N 1
ATOM 815 C CA . TYR A 1 101 ? 5.432 -0.571 4.380 1.00 94.75 101 TYR A CA 1
ATOM 816 C C . TYR A 1 101 ? 6.420 -0.893 5.495 1.00 94.75 101 TYR A C 1
ATOM 818 O O . TYR A 1 101 ? 6.067 -1.041 6.664 1.00 94.75 101 TYR A O 1
ATOM 826 N N . THR A 1 102 ? 7.694 -0.970 5.130 1.00 91.62 102 THR A N 1
ATOM 827 C CA . THR A 1 102 ? 8.796 -1.100 6.079 1.00 91.62 102 THR A CA 1
ATOM 828 C C . THR A 1 102 ? 9.932 -0.207 5.617 1.00 91.62 102 THR A C 1
ATOM 830 O O . THR A 1 102 ? 10.403 -0.327 4.489 1.00 91.62 102 THR A O 1
ATOM 833 N N . GLY A 1 103 ? 10.407 0.682 6.474 1.00 88.50 103 GLY A N 1
ATOM 834 C CA . GLY A 1 103 ? 11.512 1.540 6.095 1.00 88.50 103 GLY A CA 1
ATOM 835 C C . GLY A 1 103 ? 11.894 2.546 7.156 1.00 88.50 103 GLY A C 1
ATOM 836 O O . GLY A 1 103 ? 11.208 2.687 8.164 1.00 88.50 103 GLY A O 1
ATOM 837 N N . ASP A 1 104 ? 12.984 3.251 6.881 1.00 86.25 104 ASP A N 1
ATOM 838 C CA . ASP A 1 104 ? 13.557 4.256 7.785 1.00 86.25 104 ASP A CA 1
ATOM 839 C C . ASP A 1 104 ? 12.935 5.649 7.589 1.00 86.25 104 ASP A C 1
ATOM 841 O O . ASP A 1 104 ? 13.260 6.598 8.301 1.00 86.25 104 ASP A O 1
ATOM 845 N N . TYR A 1 105 ? 12.060 5.792 6.591 1.00 85.56 105 TYR A N 1
ATOM 846 C CA . TYR A 1 105 ? 11.385 7.042 6.257 1.00 85.56 105 TYR A CA 1
ATOM 847 C C . TYR A 1 105 ? 9.931 7.002 6.711 1.00 85.56 105 TYR A C 1
ATOM 849 O O . TYR A 1 105 ? 9.260 5.990 6.536 1.00 85.56 105 TYR A O 1
ATOM 857 N N . ARG A 1 106 ? 9.422 8.126 7.211 1.00 88.00 106 ARG A N 1
ATOM 858 C CA . ARG A 1 106 ? 7.991 8.299 7.483 1.00 88.00 106 ARG A CA 1
ATOM 859 C C . ARG A 1 106 ? 7.238 8.588 6.192 1.00 88.00 106 ARG A C 1
ATOM 861 O O . ARG A 1 106 ? 7.661 9.465 5.430 1.00 88.00 106 ARG A O 1
ATOM 868 N N . LEU A 1 107 ? 6.136 7.880 5.959 1.00 89.50 107 LEU A N 1
ATOM 869 C CA . LEU A 1 107 ? 5.219 8.138 4.844 1.00 89.50 107 LEU A CA 1
ATOM 870 C C . LEU A 1 107 ? 4.547 9.501 5.006 1.00 89.50 107 LEU A C 1
ATOM 872 O O . LEU A 1 107 ? 4.500 10.276 4.057 1.00 89.50 107 LEU A O 1
ATOM 876 N N . SER A 1 108 ? 4.124 9.828 6.225 1.00 89.75 108 SER A N 1
ATOM 877 C CA . SER A 1 108 ? 3.491 11.098 6.604 1.00 89.75 108 SER A CA 1
ATOM 878 C C . SER A 1 108 ? 4.377 12.323 6.356 1.00 89.75 108 SER A C 1
ATOM 880 O O . SER A 1 108 ? 3.870 13.418 6.134 1.00 89.75 108 SER A O 1
ATOM 882 N N . ALA A 1 109 ? 5.702 12.151 6.330 1.00 88.31 109 ALA A N 1
ATOM 883 C CA . ALA A 1 109 ? 6.645 13.217 5.992 1.00 88.31 109 ALA A CA 1
ATOM 884 C C . ALA A 1 109 ? 6.779 13.460 4.476 1.00 88.31 109 ALA A C 1
ATOM 886 O O . ALA A 1 109 ? 7.442 14.414 4.060 1.00 88.31 109 ALA A O 1
ATOM 887 N N . GLN A 1 110 ? 6.202 12.598 3.637 1.00 86.75 110 GLN A N 1
ATOM 888 C CA . GLN A 1 110 ? 6.252 12.742 2.187 1.00 86.75 110 GLN A CA 1
ATOM 889 C C . GLN A 1 110 ? 5.053 13.548 1.709 1.00 86.75 110 GLN A C 1
ATOM 891 O O . GLN A 1 110 ? 3.909 13.217 2.017 1.00 86.75 110 GLN A O 1
ATOM 896 N N . LYS A 1 111 ? 5.317 14.545 0.862 1.00 87.88 111 LYS A N 1
ATOM 897 C CA . LYS A 1 111 ? 4.284 15.417 0.282 1.00 87.88 111 LYS A CA 1
ATOM 898 C C . LYS A 1 111 ? 3.126 14.652 -0.340 1.00 87.88 111 LYS A C 1
ATOM 900 O O . LYS A 1 111 ? 1.972 15.024 -0.168 1.00 87.88 111 LYS A O 1
ATOM 905 N N . ALA A 1 112 ? 3.454 13.552 -1.010 1.00 87.69 112 ALA A N 1
ATOM 906 C CA . ALA A 1 112 ? 2.491 12.679 -1.652 1.00 87.69 112 ALA A CA 1
ATOM 907 C C . ALA A 1 112 ? 1.407 12.190 -0.663 1.00 87.69 112 ALA A C 1
ATOM 909 O O . ALA A 1 112 ? 0.244 12.112 -1.039 1.00 87.69 112 ALA A O 1
ATOM 910 N N . PHE A 1 113 ? 1.741 11.934 0.605 1.00 89.50 113 PHE A N 1
ATOM 911 C CA . PHE A 1 113 ? 0.763 11.533 1.623 1.00 89.50 113 PHE A CA 1
ATOM 912 C C . PHE A 1 113 ? 0.219 12.707 2.444 1.00 89.50 113 PHE A C 1
ATOM 914 O O . PHE A 1 113 ? -0.928 12.654 2.866 1.00 89.50 113 PHE A O 1
ATOM 921 N N . SER A 1 114 ? 1.009 13.758 2.681 1.00 86.50 114 SER A N 1
ATOM 922 C CA . SER A 1 114 ? 0.600 14.864 3.559 1.00 86.50 114 SER A CA 1
ATOM 923 C C . SER A 1 114 ? -0.288 15.916 2.888 1.00 86.50 114 SER A C 1
ATOM 925 O O . SER A 1 114 ? -1.000 16.636 3.579 1.00 86.50 114 SER A O 1
ATOM 927 N N . GLU A 1 115 ? -0.193 16.076 1.565 1.00 86.06 115 GLU A N 1
ATOM 928 C CA . GLU A 1 115 ? -0.889 17.134 0.810 1.00 86.06 115 GLU A CA 1
ATOM 929 C C . GLU A 1 115 ? -2.125 16.615 0.044 1.00 86.06 115 GLU A C 1
ATOM 931 O O . GLU A 1 115 ? -2.786 17.397 -0.636 1.00 86.06 115 GLU A O 1
ATOM 936 N N . ASN A 1 116 ? -2.448 15.319 0.138 1.00 83.25 116 ASN A N 1
ATOM 937 C CA . ASN A 1 116 ? -3.552 14.694 -0.595 1.00 83.25 116 A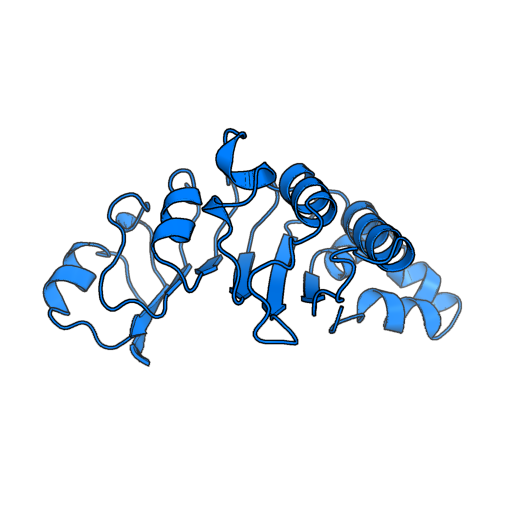SN A CA 1
ATOM 938 C C . ASN A 1 116 ? -4.628 14.145 0.348 1.00 83.25 116 ASN A C 1
ATOM 940 O O . ASN A 1 116 ? -4.311 13.559 1.379 1.00 83.25 116 ASN A O 1
ATOM 944 N N . ASP A 1 117 ? -5.891 14.247 -0.068 1.00 88.19 117 ASP A N 1
ATOM 945 C CA . ASP A 1 117 ? -6.993 13.528 0.571 1.00 88.19 117 ASP A CA 1
ATOM 946 C C . ASP A 1 117 ? -6.895 12.041 0.201 1.00 88.19 117 ASP A C 1
ATOM 948 O O . ASP A 1 117 ? -7.188 11.631 -0.928 1.00 88.19 117 ASP A O 1
ATOM 952 N N . LEU A 1 118 ? -6.415 11.227 1.142 1.00 93.62 118 LEU A N 1
ATOM 953 C CA . LEU A 1 118 ? -6.170 9.805 0.920 1.00 93.62 118 LEU A CA 1
ATOM 954 C C . LEU A 1 118 ? -7.437 8.993 1.196 1.00 93.62 118 LEU A C 1
ATOM 956 O O . LEU A 1 118 ? -7.903 8.921 2.329 1.00 93.62 118 LEU A O 1
ATOM 960 N N . HIS A 1 119 ? -7.957 8.333 0.160 1.00 94.25 119 HIS A N 1
ATOM 961 C CA . HIS A 1 119 ? -9.108 7.440 0.270 1.00 94.25 119 HIS A CA 1
ATOM 962 C C . HIS A 1 119 ? -8.747 6.017 -0.167 1.00 94.25 119 HIS A C 1
ATOM 964 O O . HIS A 1 119 ? -8.220 5.803 -1.266 1.00 94.25 119 HIS A O 1
ATOM 970 N N . PHE A 1 120 ? -9.074 5.032 0.671 1.00 96.69 120 PHE A N 1
ATOM 971 C CA . PHE A 1 120 ? -8.693 3.631 0.483 1.00 96.69 120 PHE A CA 1
ATOM 972 C C . PHE A 1 120 ? -9.926 2.710 0.438 1.00 96.69 120 PHE A C 1
ATOM 974 O O . PHE A 1 120 ? -10.128 1.872 1.324 1.00 96.69 120 PHE A O 1
ATOM 981 N N . PRO A 1 121 ? -10.758 2.806 -0.613 1.00 96.81 121 PRO A N 1
ATOM 982 C CA . PRO A 1 121 ? -12.081 2.182 -0.649 1.00 96.81 121 PRO A CA 1
ATOM 983 C C . PRO A 1 121 ? -12.055 0.649 -0.633 1.00 96.81 121 PRO A C 1
ATOM 985 O O . PRO A 1 121 ? -13.056 0.026 -0.292 1.00 96.81 121 PRO A O 1
ATOM 988 N N . VAL A 1 122 ? -10.938 0.027 -1.026 1.00 98.00 122 VAL A N 1
ATOM 989 C CA . VAL A 1 122 ? -10.811 -1.437 -1.149 1.00 98.00 122 VAL A CA 1
ATOM 990 C C . VAL A 1 122 ? -9.668 -2.025 -0.321 1.00 98.00 122 VAL A C 1
ATOM 992 O O . VAL A 1 122 ? -9.338 -3.198 -0.500 1.00 98.00 122 VAL A O 1
ATOM 995 N N . LEU A 1 123 ? -9.039 -1.234 0.556 1.00 98.44 123 LEU A N 1
ATOM 996 C CA . LEU A 1 123 ? -7.913 -1.701 1.362 1.00 98.44 123 LEU A CA 1
ATOM 997 C C . LEU A 1 123 ? -8.402 -2.667 2.437 1.00 98.44 123 LEU A C 1
ATOM 999 O O . LEU A 1 123 ? -9.143 -2.279 3.327 1.00 98.44 123 LEU A O 1
ATOM 1003 N N . GLU A 1 124 ? -7.959 -3.918 2.353 1.00 98.38 124 GLU A N 1
ATOM 1004 C CA . GLU A 1 124 ? -8.331 -5.000 3.270 1.00 98.38 124 GLU A CA 1
ATOM 1005 C C . GLU A 1 124 ? -7.207 -5.335 4.256 1.00 98.38 124 GLU A C 1
ATOM 1007 O O . GLU A 1 124 ? -7.473 -5.773 5.375 1.00 98.38 124 GLU A O 1
ATOM 1012 N N . TYR A 1 125 ? -5.951 -5.140 3.842 1.00 98.25 125 TYR A N 1
ATOM 1013 C CA . TYR A 1 125 ? -4.763 -5.476 4.625 1.00 98.25 125 TYR A CA 1
ATOM 1014 C C . TYR A 1 125 ? -3.818 -4.283 4.741 1.00 98.25 125 TYR A C 1
ATOM 1016 O O . TYR A 1 125 ? -3.378 -3.751 3.716 1.00 98.25 125 TYR A O 1
ATOM 1024 N N . LEU A 1 126 ? -3.447 -3.949 5.976 1.00 97.56 126 LEU A N 1
ATOM 1025 C CA . LEU A 1 126 ? -2.472 -2.914 6.301 1.00 97.56 126 LEU A CA 1
ATOM 1026 C C . LEU A 1 126 ? -1.360 -3.475 7.194 1.00 97.56 126 LEU A C 1
ATOM 1028 O O . LEU A 1 126 ? -1.637 -4.129 8.197 1.00 97.56 126 LEU A O 1
ATOM 1032 N N . ASP A 1 127 ? -0.114 -3.190 6.831 1.00 96.00 127 ASP A N 1
ATOM 1033 C CA . ASP A 1 127 ? 1.085 -3.509 7.608 1.00 96.00 127 ASP A CA 1
ATOM 1034 C C . ASP A 1 127 ? 2.029 -2.306 7.600 1.00 96.00 127 ASP A C 1
ATOM 1036 O O . ASP A 1 127 ? 2.675 -2.025 6.592 1.00 96.00 127 ASP A O 1
ATOM 1040 N N . VAL A 1 128 ? 2.054 -1.542 8.690 1.00 92.62 128 VAL A N 1
ATOM 1041 C CA . VAL A 1 128 ? 2.856 -0.314 8.798 1.00 92.62 128 VAL A CA 1
ATOM 1042 C C . VAL A 1 128 ? 3.502 -0.260 10.173 1.00 92.62 128 VAL A C 1
ATOM 1044 O O . VAL A 1 128 ? 2.845 -0.447 11.199 1.00 92.62 128 VAL A O 1
ATOM 1047 N N . SER A 1 129 ? 4.812 -0.011 10.186 1.00 84.88 129 SER A N 1
ATOM 1048 C CA . SER A 1 129 ? 5.603 -0.046 11.415 1.00 84.88 129 SER A CA 1
ATOM 1049 C C . SER A 1 129 ? 5.489 1.210 12.283 1.00 84.88 129 SER A C 1
ATOM 1051 O O . SER A 1 129 ? 5.595 1.095 13.503 1.00 84.88 129 SER A O 1
ATOM 1053 N N . ASP A 1 130 ? 5.298 2.390 11.685 1.00 83.94 130 ASP A N 1
ATOM 1054 C CA . ASP A 1 130 ? 5.232 3.670 12.405 1.00 83.94 130 ASP A CA 1
ATOM 1055 C C . ASP A 1 130 ? 3.773 4.046 12.718 1.00 83.94 130 ASP A C 1
ATOM 1057 O O . ASP A 1 130 ? 2.924 4.069 11.828 1.00 83.94 130 ASP A O 1
ATOM 1061 N N . LEU A 1 131 ? 3.483 4.357 13.984 1.00 79.75 131 LEU A N 1
ATOM 1062 C CA . LEU A 1 131 ? 2.157 4.775 14.451 1.00 79.75 131 LEU A CA 1
ATOM 1063 C C . LEU A 1 131 ? 1.681 6.085 13.813 1.00 79.75 131 LEU A C 1
ATOM 1065 O O . LEU A 1 131 ? 0.479 6.244 13.608 1.00 79.75 131 LEU A O 1
ATOM 1069 N N . GLU A 1 132 ? 2.599 7.005 13.503 1.00 85.06 132 GLU A N 1
ATOM 1070 C CA . GLU A 1 132 ? 2.262 8.270 12.834 1.00 85.06 132 GLU A CA 1
ATOM 1071 C C . GLU A 1 132 ? 1.819 8.038 11.383 1.00 85.06 132 GLU A C 1
ATOM 1073 O O . GLU A 1 132 ? 0.970 8.754 10.860 1.00 85.06 132 GLU A O 1
ATOM 1078 N N . ASP A 1 133 ? 2.342 7.003 10.727 1.00 90.06 133 ASP A N 1
ATOM 1079 C CA . ASP A 1 133 ? 1.933 6.660 9.365 1.00 90.06 133 ASP A CA 1
ATOM 1080 C C . ASP A 1 133 ? 0.599 5.903 9.347 1.00 90.06 133 ASP A C 1
ATOM 1082 O O . ASP A 1 133 ? -0.111 5.923 8.344 1.00 90.06 133 ASP A O 1
ATOM 1086 N N . VAL A 1 134 ? 0.212 5.270 10.459 1.00 89.88 134 VAL A N 1
ATOM 1087 C CA . VAL A 1 134 ? -1.077 4.573 10.576 1.00 89.88 134 VAL A CA 1
ATOM 1088 C C . VAL A 1 134 ? -2.263 5.540 10.472 1.00 89.88 134 VAL A C 1
ATOM 1090 O O . VAL A 1 134 ? -3.284 5.163 9.901 1.00 89.88 134 VAL A O 1
ATOM 1093 N N . SER A 1 135 ? -2.147 6.786 10.950 1.00 90.06 135 SER A N 1
ATOM 1094 C CA . SER A 1 135 ? -3.222 7.788 10.801 1.00 90.06 135 SER A CA 1
ATOM 1095 C C . SER A 1 135 ? -3.454 8.229 9.355 1.00 90.06 135 SER A C 1
ATOM 1097 O O . SER A 1 135 ? -4.472 8.835 9.055 1.00 90.06 135 SER A O 1
ATOM 1099 N N . LEU A 1 136 ? -2.569 7.885 8.415 1.00 92.81 136 LEU A N 1
ATOM 1100 C CA . LEU A 1 136 ? -2.852 8.100 6.993 1.00 92.81 136 LEU A CA 1
ATOM 1101 C C . LEU A 1 136 ? -3.995 7.209 6.488 1.00 92.81 136 LEU A C 1
ATOM 1103 O O . LEU A 1 136 ? -4.540 7.476 5.426 1.00 92.81 136 LEU A O 1
ATOM 1107 N N . PHE A 1 137 ? -4.351 6.153 7.225 1.00 94.38 137 PHE A N 1
ATOM 1108 C CA . PHE A 1 137 ? -5.273 5.096 6.804 1.00 94.38 137 PHE A CA 1
ATOM 1109 C C . PHE A 1 137 ? -6.621 5.139 7.544 1.00 94.38 137 PHE A C 1
ATOM 1111 O O . PHE A 1 137 ? -7.299 4.117 7.659 1.00 94.38 137 PHE A O 1
ATOM 1118 N N . GLU A 1 138 ? -7.019 6.306 8.053 1.00 92.62 138 GLU A N 1
ATOM 1119 C CA . GLU A 1 138 ? -8.298 6.498 8.756 1.00 92.62 138 GLU A CA 1
ATOM 1120 C C . GLU A 1 138 ? -9.504 6.156 7.866 1.00 92.62 138 GLU A C 1
ATOM 1122 O O . GLU A 1 138 ? -10.428 5.464 8.296 1.00 92.62 138 GLU A O 1
ATOM 1127 N N . ASP A 1 139 ? -9.460 6.545 6.589 1.00 93.94 139 ASP A N 1
ATOM 1128 C CA . ASP A 1 139 ? -10.531 6.289 5.623 1.00 93.94 139 ASP A CA 1
ATOM 1129 C C . ASP A 1 139 ? -10.323 4.971 4.851 1.00 93.94 139 ASP A C 1
ATOM 1131 O O . ASP A 1 139 ? -9.988 4.939 3.660 1.00 93.94 139 ASP A O 1
ATOM 1135 N N . THR A 1 140 ? -10.478 3.857 5.573 1.00 96.38 140 THR A N 1
ATOM 1136 C CA . THR A 1 140 ? -10.288 2.484 5.072 1.00 96.38 140 THR A CA 1
ATOM 1137 C C . THR A 1 140 ? -11.497 1.575 5.366 1.00 96.38 140 THR A C 1
ATOM 1139 O O . THR A 1 140 ? -11.414 0.626 6.151 1.00 96.38 140 THR A O 1
ATOM 1142 N N . PRO A 1 141 ? -12.658 1.787 4.718 1.00 95.50 141 PRO A N 1
ATOM 1143 C CA . PRO A 1 141 ? -13.921 1.122 5.073 1.00 95.50 141 PRO A CA 1
ATOM 1144 C C . PRO A 1 141 ? -13.940 -0.406 4.886 1.00 95.50 141 PRO A C 1
ATOM 1146 O O . PRO A 1 141 ? -14.876 -1.059 5.330 1.00 95.50 141 PRO A O 1
ATOM 1149 N N . MET A 1 142 ? -12.937 -0.990 4.226 1.00 97.31 142 MET A N 1
ATOM 1150 C CA . MET A 1 142 ? -12.833 -2.439 3.992 1.00 97.31 142 MET A CA 1
ATOM 1151 C C . MET A 1 142 ? -11.702 -3.107 4.789 1.00 97.31 142 MET A C 1
ATOM 1153 O O . MET A 1 142 ? -11.481 -4.312 4.647 1.00 97.31 142 MET A O 1
ATOM 1157 N N . LEU A 1 143 ? -10.983 -2.352 5.628 1.00 97.56 143 LEU A N 1
ATOM 1158 C CA . LEU A 1 143 ? -9.843 -2.855 6.386 1.00 97.56 143 LEU A CA 1
ATOM 1159 C C . LEU A 1 143 ? -10.283 -3.940 7.367 1.00 97.56 143 LEU A C 1
ATOM 1161 O O . LEU A 1 143 ? -11.003 -3.667 8.321 1.00 97.56 143 LEU A O 1
ATOM 1165 N N . CYS A 1 144 ? -9.814 -5.165 7.160 1.00 97.19 144 CYS A N 1
ATOM 1166 C CA . CYS A 1 144 ? -10.185 -6.314 7.985 1.00 97.19 144 CYS A CA 1
ATOM 1167 C C . CYS A 1 144 ? -8.972 -7.035 8.583 1.00 97.19 144 CYS A C 1
ATOM 1169 O O . CYS A 1 144 ? -9.137 -7.896 9.452 1.00 97.19 144 CYS A O 1
ATOM 1171 N N . SER A 1 145 ? -7.761 -6.683 8.145 1.00 97.62 145 SER A N 1
ATOM 1172 C CA . SER A 1 145 ? -6.510 -7.258 8.616 1.00 97.62 145 SER A CA 1
ATOM 1173 C C . SER A 1 145 ? -5.484 -6.169 8.910 1.00 97.62 145 SER A C 1
ATOM 1175 O O . SER A 1 145 ? -5.130 -5.392 8.024 1.00 97.62 145 SER A O 1
ATOM 1177 N N . LEU A 1 146 ? -4.953 -6.169 10.132 1.00 95.69 146 LEU A N 1
ATOM 1178 C CA . LEU A 1 146 ? -3.947 -5.213 10.591 1.00 95.69 146 LEU A CA 1
ATOM 1179 C C . LEU A 1 146 ? -2.723 -5.950 11.140 1.00 95.69 146 LEU A C 1
ATOM 1181 O O . LEU A 1 146 ? -2.851 -6.794 12.026 1.00 95.69 146 LEU A O 1
ATOM 1185 N N . ASP A 1 147 ? -1.544 -5.614 10.628 1.00 94.75 147 ASP A N 1
ATOM 1186 C CA . ASP A 1 147 ? -0.251 -5.999 11.185 1.00 94.75 147 ASP A CA 1
ATOM 1187 C C . ASP A 1 147 ? 0.464 -4.732 11.675 1.00 94.75 147 ASP A C 1
ATOM 1189 O O . ASP A 1 147 ? 0.690 -3.790 10.921 1.00 94.75 147 ASP A O 1
ATOM 1193 N N . THR A 1 148 ? 0.768 -4.666 12.967 1.00 89.56 148 THR A N 1
ATOM 1194 C CA . THR A 1 148 ? 1.461 -3.520 13.557 1.00 89.56 148 THR A CA 1
ATOM 1195 C C . THR A 1 148 ? 2.460 -3.996 14.606 1.00 89.56 148 THR A C 1
ATOM 1197 O O . THR A 1 148 ? 2.143 -4.861 15.415 1.00 89.56 148 THR A O 1
ATOM 1200 N N . PRO A 1 149 ? 3.696 -3.477 14.649 1.00 84.06 149 PRO A N 1
ATOM 1201 C CA . PRO A 1 149 ? 4.622 -3.789 15.733 1.00 84.06 149 PRO A CA 1
ATOM 1202 C C . PRO A 1 149 ? 4.258 -3.067 17.040 1.00 84.06 149 PRO A C 1
ATOM 1204 O O . PRO A 1 149 ? 4.907 -3.299 18.060 1.00 84.06 149 PRO A O 1
ATOM 1207 N N . SER A 1 150 ? 3.247 -2.195 17.040 1.00 81.69 150 SER A N 1
ATOM 1208 C CA . SER A 1 150 ? 2.840 -1.457 18.229 1.00 81.69 150 SER A CA 1
ATOM 1209 C C . SER A 1 150 ? 2.073 -2.331 19.225 1.00 81.69 150 SER A C 1
ATOM 1211 O O . SER A 1 150 ? 1.293 -3.208 18.851 1.00 81.69 150 SER A O 1
ATOM 1213 N N . SER A 1 151 ? 2.271 -2.050 20.513 1.00 80.12 151 SER A N 1
ATOM 1214 C CA . SER A 1 151 ? 1.454 -2.574 21.614 1.00 80.12 151 SER A CA 1
ATOM 1215 C C . SER A 1 151 ? 0.158 -1.776 21.821 1.00 80.12 151 SER A C 1
ATOM 1217 O O . SER A 1 151 ? -0.745 -2.241 22.518 1.00 80.12 151 SER A O 1
ATOM 1219 N N . THR A 1 152 ? 0.057 -0.588 21.219 1.00 84.38 152 THR A N 1
ATOM 1220 C CA . THR A 1 152 ? -1.120 0.289 21.237 1.00 84.38 152 THR A CA 1
ATOM 1221 C C . THR A 1 152 ? -1.705 0.429 19.833 1.00 84.38 152 THR A C 1
ATOM 1223 O O . THR A 1 152 ? -0.978 0.612 18.857 1.00 84.38 152 THR A O 1
ATOM 1226 N N . LEU A 1 153 ? -3.032 0.345 19.725 1.00 85.75 153 LEU A N 1
ATOM 1227 C CA . LEU A 1 153 ? -3.745 0.543 18.463 1.00 85.75 153 LEU A CA 1
ATOM 1228 C C . LEU A 1 153 ? -4.150 2.007 18.300 1.00 85.75 153 LEU A C 1
ATOM 1230 O O . LEU A 1 153 ? -4.543 2.654 19.271 1.00 85.75 153 LEU A O 1
ATOM 1234 N N . ASN A 1 154 ? -4.088 2.510 17.068 1.00 87.44 154 ASN A N 1
ATOM 1235 C CA . ASN A 1 154 ? -4.591 3.836 16.741 1.00 87.44 154 ASN A CA 1
ATOM 1236 C C . ASN A 1 154 ? -6.133 3.786 16.647 1.00 87.44 154 ASN A C 1
ATOM 1238 O O . ASN A 1 154 ? -6.649 3.091 15.769 1.00 87.44 154 ASN A O 1
ATOM 1242 N N . PRO A 1 155 ? -6.876 4.496 17.520 1.00 86.00 155 PRO A N 1
ATOM 1243 C CA . PRO A 1 155 ? -8.339 4.476 17.519 1.00 86.00 155 PRO A CA 1
ATOM 1244 C C . PRO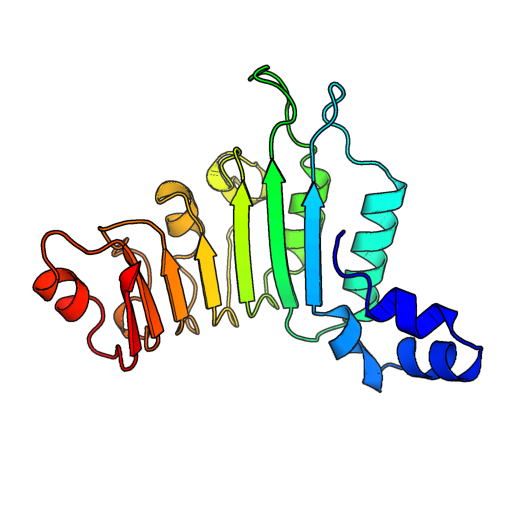 A 1 155 ? -8.960 5.167 16.299 1.00 86.00 155 PRO A C 1
ATOM 1246 O O . PRO A 1 155 ? -10.160 5.025 16.089 1.00 86.00 155 PRO A O 1
ATOM 1249 N N . ALA A 1 156 ? -8.174 5.916 15.520 1.00 87.69 156 ALA A N 1
ATOM 1250 C CA . ALA A 1 156 ? -8.638 6.562 14.300 1.00 87.69 156 ALA A CA 1
ATOM 1251 C C . ALA A 1 156 ? -8.851 5.561 13.147 1.00 87.69 156 ALA A C 1
ATOM 1253 O O . ALA A 1 156 ? -9.593 5.839 12.210 1.00 87.69 156 ALA A O 1
ATOM 1254 N N . LEU A 1 157 ? -8.254 4.365 13.235 1.00 91.12 157 LEU A N 1
ATOM 1255 C CA . LEU A 1 157 ? -8.568 3.275 12.317 1.00 91.12 157 LEU A CA 1
ATOM 1256 C C . LEU A 1 157 ? -9.972 2.710 12.585 1.00 91.12 157 LEU A C 1
ATOM 1258 O O . LEU A 1 157 ? -10.426 2.684 13.733 1.00 91.12 157 LEU A O 1
ATOM 1262 N N . PRO A 1 158 ? -10.624 2.116 11.571 1.00 92.56 158 PRO A N 1
ATOM 1263 C CA . PRO A 1 158 ? -11.873 1.385 11.747 1.00 92.56 158 PRO A CA 1
ATOM 1264 C C . PRO A 1 158 ? -11.622 0.025 12.431 1.00 92.56 158 PRO A C 1
ATOM 1266 O O . PRO A 1 158 ? -11.786 -1.046 11.855 1.00 92.56 158 PRO A O 1
ATOM 1269 N N . LEU A 1 159 ? -11.216 0.043 13.702 1.00 92.31 159 LEU A N 1
ATOM 1270 C CA . LEU A 1 159 ? -10.827 -1.149 14.468 1.00 92.31 159 LEU A CA 1
ATOM 1271 C C . LEU A 1 159 ? -11.977 -2.153 14.654 1.00 92.31 159 LEU A C 1
ATOM 1273 O O . LEU A 1 159 ? -11.741 -3.355 14.794 1.00 92.31 159 LEU A O 1
ATOM 1277 N N . GLY A 1 160 ? -13.223 -1.674 14.587 1.00 93.44 160 GLY A N 1
ATOM 1278 C CA . GLY A 1 160 ? -14.431 -2.483 14.728 1.00 93.44 160 GLY A CA 1
ATOM 1279 C C . GLY A 1 160 ? -14.596 -3.574 13.667 1.00 93.44 160 GLY A C 1
ATOM 1280 O O . GLY A 1 160 ? -15.251 -4.570 13.935 1.00 93.44 160 GLY A O 1
ATOM 1281 N N . GLN A 1 161 ? -13.996 -3.433 12.486 1.00 94.62 161 GLN A N 1
ATOM 1282 C CA . GLN A 1 161 ? -14.101 -4.394 11.371 1.00 94.62 161 GLN A CA 1
ATOM 1283 C C . GLN A 1 161 ? -12.879 -5.320 11.249 1.00 94.62 161 GLN A C 1
ATOM 1285 O O . GLN A 1 161 ? -12.856 -6.207 10.395 1.00 94.62 161 GLN A O 1
ATOM 1290 N N . ILE A 1 162 ? -11.874 -5.165 12.118 1.00 96.50 162 ILE A N 1
ATOM 1291 C CA . ILE A 1 162 ? -10.679 -6.010 12.108 1.00 96.50 162 ILE A CA 1
ATOM 1292 C C . ILE A 1 162 ? -11.036 -7.429 12.558 1.00 96.50 162 ILE A C 1
ATOM 1294 O O . ILE A 1 162 ? -11.559 -7.646 13.648 1.00 96.50 162 ILE A O 1
ATOM 1298 N N . THR A 1 163 ? -10.705 -8.401 11.710 1.00 97.19 163 THR A N 1
ATOM 1299 C CA . THR A 1 163 ? -10.910 -9.840 11.940 1.00 97.19 163 THR A CA 1
ATOM 1300 C C . THR A 1 163 ? -9.601 -10.592 12.158 1.00 97.19 163 THR A C 1
ATOM 1302 O O . THR A 1 163 ? -9.597 -11.613 12.853 1.00 97.19 163 THR A O 1
ATOM 1305 N N . LEU A 1 164 ? -8.502 -10.079 11.595 1.00 96.38 164 LEU A N 1
ATOM 1306 C CA . LEU A 1 164 ? -7.142 -10.565 11.794 1.00 96.38 164 LEU A CA 1
ATOM 1307 C C . LEU A 1 164 ? -6.293 -9.431 12.358 1.00 96.38 164 LEU A C 1
ATOM 1309 O O . LEU A 1 164 ? -6.069 -8.422 11.691 1.00 96.38 164 LEU A O 1
ATOM 1313 N N . LEU A 1 165 ? -5.799 -9.617 13.577 1.00 94.44 165 LEU A N 1
ATOM 1314 C CA . LEU A 1 165 ? -4.877 -8.690 14.214 1.00 94.44 165 LEU A CA 1
ATOM 1315 C C . LEU A 1 165 ? -3.545 -9.390 14.460 1.00 94.44 165 LEU A C 1
ATOM 1317 O O . LEU A 1 165 ? -3.496 -10.454 15.075 1.00 94.44 165 LEU A O 1
ATOM 1321 N N . LYS A 1 166 ? -2.461 -8.775 14.000 1.00 93.81 166 LYS A N 1
ATOM 1322 C CA . LYS A 1 166 ? -1.103 -9.181 14.330 1.00 93.81 166 LYS A CA 1
ATOM 1323 C C . LYS A 1 166 ? -0.392 -8.032 15.024 1.00 93.81 166 LYS A C 1
ATOM 1325 O O . LYS A 1 166 ? -0.238 -6.963 14.439 1.00 93.81 166 LYS A O 1
ATOM 1330 N N . CYS A 1 167 ? 0.006 -8.242 16.273 1.00 90.38 167 CYS A N 1
ATOM 1331 C CA . CYS A 1 167 ? 0.636 -7.199 17.075 1.00 90.38 167 CYS A CA 1
ATOM 1332 C C . CYS A 1 167 ? 1.694 -7.726 18.044 1.00 90.38 167 CYS A C 1
ATOM 1334 O O . CYS A 1 167 ? 1.785 -8.925 18.310 1.00 90.38 167 CYS A O 1
ATOM 1336 N N . THR A 1 168 ? 2.528 -6.821 18.553 1.00 89.06 168 THR A N 1
ATOM 1337 C CA . THR A 1 168 ? 3.409 -7.122 19.691 1.00 89.06 168 THR A CA 1
ATOM 1338 C C . THR A 1 168 ? 2.560 -7.291 20.945 1.00 89.06 168 THR A C 1
ATOM 1340 O O . THR A 1 168 ? 1.539 -6.615 21.079 1.00 89.06 168 THR A O 1
ATOM 1343 N N . LEU A 1 169 ? 2.981 -8.168 21.867 1.00 86.12 169 LEU A N 1
ATOM 1344 C CA . LEU A 1 169 ? 2.263 -8.429 23.117 1.00 86.12 169 LEU A CA 1
ATOM 1345 C C . LEU A 1 169 ? 1.834 -7.112 23.805 1.00 86.12 169 LEU A C 1
ATOM 1347 O O . LEU A 1 169 ? 2.691 -6.356 24.278 1.00 86.12 169 LEU A O 1
ATOM 1351 N N . PRO A 1 170 ? 0.523 -6.810 23.861 1.00 81.50 170 PRO A N 1
ATOM 1352 C CA . PRO A 1 170 ? 0.053 -5.563 24.440 1.00 81.50 170 PRO A CA 1
ATOM 1353 C C . PRO A 1 170 ? 0.178 -5.604 25.962 1.00 81.50 170 PRO A C 1
ATOM 1355 O O . PRO A 1 170 ? -0.039 -6.640 26.588 1.00 81.50 170 PRO A O 1
ATOM 1358 N N . GLN A 1 171 ? 0.471 -4.453 26.572 1.00 81.56 171 GLN A N 1
ATOM 1359 C CA . GLN A 1 171 ? 0.484 -4.328 28.036 1.00 81.56 171 GLN A CA 1
ATOM 1360 C C . GLN A 1 171 ? -0.909 -4.579 28.633 1.00 81.56 171 GLN A C 1
ATOM 1362 O O . GLN A 1 171 ? -1.037 -5.121 29.728 1.00 81.56 171 GLN A O 1
ATOM 1367 N N . GLU A 1 172 ? -1.956 -4.213 27.889 1.00 85.00 172 GLU A N 1
ATOM 1368 C CA . GLU A 1 172 ? -3.356 -4.341 28.291 1.00 85.00 172 GLU A CA 1
ATOM 1369 C C . GLU A 1 172 ? -4.155 -5.075 27.195 1.00 85.00 172 GLU A C 1
ATOM 1371 O O . GLU A 1 172 ? -4.880 -4.449 26.414 1.00 85.00 172 GLU A O 1
ATOM 1376 N N . PRO A 1 173 ? -4.044 -6.414 27.106 1.00 83.44 173 PRO A N 1
ATOM 1377 C CA . PRO A 1 173 ? -4.666 -7.202 26.037 1.00 83.44 173 PRO A CA 1
ATOM 1378 C C . PRO A 1 173 ? -6.190 -7.059 25.994 1.00 83.44 173 PRO A C 1
ATOM 1380 O O . PRO A 1 173 ? -6.789 -7.073 24.922 1.00 83.44 173 PRO A O 1
ATOM 1383 N N . THR A 1 174 ? -6.828 -6.858 27.147 1.00 85.62 174 THR A N 1
ATOM 1384 C CA . THR A 1 174 ? -8.277 -6.648 27.238 1.00 85.62 174 THR A CA 1
ATOM 1385 C C . THR A 1 174 ? -8.726 -5.355 26.563 1.00 85.62 174 THR A C 1
ATOM 1387 O O . THR A 1 174 ? -9.786 -5.346 25.944 1.00 85.62 174 THR A O 1
ATOM 1390 N N . LYS A 1 175 ? -7.925 -4.279 26.618 1.00 87.12 175 LYS A N 1
ATOM 1391 C CA . LYS A 1 175 ? -8.248 -3.024 25.921 1.00 87.12 175 LYS A CA 1
ATOM 1392 C C . LYS A 1 175 ? -8.138 -3.180 24.409 1.00 87.12 175 LYS A C 1
ATOM 1394 O O . LYS A 1 175 ? -8.998 -2.691 23.689 1.00 87.12 175 LYS A O 1
ATOM 1399 N N . VAL A 1 176 ? -7.126 -3.906 23.935 1.00 85.69 176 VAL A N 1
ATOM 1400 C CA . VAL A 1 176 ? -6.956 -4.208 22.505 1.00 85.69 176 VAL A CA 1
ATOM 1401 C C . VAL A 1 176 ? -8.145 -5.008 21.970 1.00 85.69 176 VAL A C 1
ATOM 1403 O O . VAL A 1 176 ? -8.730 -4.636 20.957 1.00 85.69 176 VAL A O 1
ATOM 1406 N N . LEU A 1 177 ? -8.561 -6.056 22.685 1.00 86.88 177 LEU A N 1
ATOM 1407 C CA . LEU A 1 177 ? -9.726 -6.857 22.297 1.00 86.88 177 LEU A CA 1
ATOM 1408 C C . LEU A 1 177 ? -11.044 -6.074 22.384 1.00 86.88 177 LEU A C 1
ATOM 1410 O O . LEU A 1 177 ? -11.941 -6.309 21.581 1.00 86.88 177 LEU A O 1
ATOM 1414 N N . ALA A 1 178 ? -11.161 -5.119 23.312 1.00 89.94 178 ALA A N 1
ATOM 1415 C CA . ALA A 1 178 ? -12.326 -4.238 23.387 1.00 89.94 178 ALA A CA 1
ATOM 1416 C C . ALA A 1 178 ? -12.423 -3.281 22.184 1.00 89.94 178 ALA A C 1
ATOM 1418 O O . ALA A 1 178 ? -13.528 -2.976 21.741 1.00 89.94 178 ALA A O 1
ATOM 1419 N N . LEU A 1 179 ? -11.286 -2.827 21.645 1.00 91.12 179 LEU A N 1
ATOM 1420 C CA . LEU A 1 179 ? -11.236 -1.984 20.443 1.00 91.12 179 LEU A CA 1
ATOM 1421 C C . LEU A 1 179 ? -11.488 -2.774 19.151 1.00 91.12 179 LEU A C 1
ATOM 1423 O O . LEU A 1 179 ? -12.009 -2.216 18.187 1.00 91.12 179 LEU A O 1
ATOM 1427 N N . CYS A 1 180 ? -11.144 -4.063 19.133 1.00 92.88 180 CYS A N 1
ATOM 1428 C CA . CYS A 1 180 ? -11.304 -4.942 17.978 1.00 92.88 180 CYS A CA 1
ATOM 1429 C C . CYS A 1 180 ? -12.244 -6.125 18.294 1.00 92.88 180 CYS A C 1
ATOM 1431 O O . CYS A 1 180 ? -11.796 -7.274 18.348 1.00 92.88 180 CYS A O 1
ATOM 1433 N N . PRO A 1 181 ? -13.554 -5.878 18.487 1.00 92.94 181 PRO A N 1
ATOM 1434 C CA . PRO A 1 181 ? -14.508 -6.890 18.952 1.00 92.94 181 PRO A CA 1
ATOM 1435 C C . PRO A 1 181 ? -14.711 -8.062 17.979 1.00 92.94 181 PRO A C 1
ATOM 1437 O O . PRO A 1 181 ? -15.173 -9.122 18.390 1.00 92.94 181 PRO A O 1
ATOM 1440 N N . ASN A 1 182 ? -14.368 -7.885 16.700 1.00 95.06 182 ASN A N 1
ATOM 1441 C CA . ASN A 1 182 ? -14.565 -8.881 15.645 1.00 95.06 182 ASN A CA 1
ATOM 1442 C C . ASN A 1 182 ? -13.312 -9.724 15.343 1.00 95.06 182 ASN A C 1
ATOM 1444 O O . ASN A 1 182 ? -13.310 -10.501 14.384 1.00 95.06 182 ASN A O 1
ATOM 1448 N N . VAL A 1 183 ? -12.247 -9.607 16.148 1.00 95.19 183 VAL A N 1
ATOM 1449 C CA . VAL A 1 183 ? -11.009 -10.372 15.944 1.00 95.19 183 VAL A CA 1
ATOM 1450 C C . VAL A 1 183 ? -11.269 -11.862 16.140 1.00 95.19 183 VAL A C 1
ATOM 1452 O O . VAL A 1 183 ? -11.528 -12.341 17.239 1.00 95.19 183 VAL A O 1
ATOM 1455 N N . SER A 1 184 ? -11.148 -12.602 15.041 1.00 94.81 184 SER A N 1
ATOM 1456 C CA . SER A 1 184 ? -11.227 -14.066 14.999 1.00 94.81 184 SER A CA 1
ATOM 1457 C C . SER A 1 184 ? -9.849 -14.722 15.075 1.00 94.81 184 SER A C 1
ATOM 1459 O O . SER A 1 184 ? -9.723 -15.873 15.491 1.00 94.81 184 SER A O 1
ATOM 1461 N N . ARG A 1 185 ? -8.806 -13.981 14.681 1.00 93.88 185 ARG A N 1
ATOM 1462 C CA . ARG A 1 185 ? -7.420 -14.433 14.690 1.00 93.88 185 ARG A CA 1
ATOM 1463 C C . ARG A 1 185 ? -6.507 -13.350 15.249 1.00 93.88 185 ARG A C 1
ATOM 1465 O O . ARG A 1 185 ? -6.419 -12.262 14.685 1.00 93.88 185 ARG A O 1
ATOM 1472 N N . LEU A 1 186 ? -5.816 -13.693 16.331 1.00 91.94 186 LEU A N 1
ATOM 1473 C CA . LEU A 1 186 ? -4.815 -12.860 16.982 1.00 91.94 186 LEU A CA 1
ATOM 1474 C C . LEU A 1 186 ? -3.457 -13.560 16.906 1.00 91.94 186 LEU A C 1
ATOM 1476 O O . LEU A 1 186 ? -3.274 -14.613 17.515 1.00 91.94 186 LEU A O 1
ATOM 1480 N N . ASP A 1 187 ? -2.516 -12.959 16.184 1.00 92.69 187 ASP A N 1
ATOM 1481 C CA . ASP A 1 187 ? -1.143 -13.448 16.069 1.00 92.69 187 ASP A CA 1
ATOM 1482 C C . ASP A 1 187 ? -0.222 -12.515 16.883 1.00 92.69 187 ASP A C 1
ATOM 1484 O O . ASP A 1 187 ? -0.088 -11.332 16.571 1.00 92.69 187 ASP A O 1
ATOM 1488 N N . LEU A 1 188 ? 0.412 -13.035 17.938 1.00 89.69 188 LEU A N 1
ATOM 1489 C CA . LEU A 1 188 ? 1.324 -12.265 18.794 1.00 89.69 188 LEU A CA 1
ATOM 1490 C C . LEU A 1 188 ? 2.781 -12.461 18.352 1.00 89.69 188 LEU A C 1
ATOM 1492 O O . LEU A 1 188 ? 3.183 -13.588 18.050 1.00 89.69 188 LEU A O 1
ATOM 1496 N N . ARG A 1 189 ? 3.547 -11.366 18.302 1.00 83.44 189 ARG A N 1
ATOM 1497 C CA . ARG A 1 189 ? 4.999 -11.364 18.044 1.00 83.44 189 ARG A CA 1
ATOM 1498 C C . ARG A 1 189 ? 5.818 -11.441 19.327 1.00 83.44 189 ARG A C 1
ATOM 1500 O O . ARG A 1 189 ? 5.407 -10.799 20.321 1.00 83.44 189 ARG A O 1
#

Organism: NCBI:txid944289

Sequence (189 aa):
MKDLLALSISVVCSRWRMLALSPTSARLWSRIHISLTPTIEGSVSKAFLSILQHYLDMSSHHPLSLRVGIFQAFEDRTIRLDPTIFDLLIQNIYRWKSFSYTGDYRLSAQKAFSENDLHFPVLEYLDVSDLEDVSLFEDTPMLCSLDTPSSTLNPALPLGQITLLKCTLPQEPTKVLALCPNVSRLDLR

Foldseek 3Di:
DPCPPLVVQLPPDPVSVCVSQDLVNLVVLQEDEAADAQDPQLDDDPVVVVVNVVSVVSNPQAAHAYAHHYEYPDPPPPRHHDLVVLLSVQVNQQRHQHYAYDYPDAPCPRCSQVVDDHARARHQYYHDEDPVNVLSCLRHPNHAAYAYQDLDDDLSHQLQNHQHYEYEPHPCVVVSCVSNVNHVYYHYD